Protein AF-A0A7W8NJ94-F1 (afdb_monomer)

Sequence (188 aa):
MKRFWSDNALLIVLMGFFMLFWIAQAGRGWAVHNRELEELKQHTLNLAQYLASSHFWSATAENWESEFLQLGAYVVLTIHLKQRGSAESNRYDDEKDETQRQQDEQEKRAAAVARFWQRNSLTLALLGLFAISMMLHLRNSWQDDNLERLARGQDAESLWAFLREPEFWFESFQNWQSEFWPSRSSWC

Secondary structure (DSSP, 8-state):
-HHHHHHTHHHHHHHHHHHHHHHHHHHHHHHHHHHHHHHTTPPPPPHHHHHTSHHHHHHHHHHHHHHHHHHHHHHHHHHH---TT-SSSPPPGGG--HHHHHHHHHTTSS-HHHHHHHHHHHHHHHHHHHHHHHHHHHHHHHHHHHHHHHHTTPPPPPHHHHTT-HHHHHHHHHHHHHHT--------

Organism: NCBI:txid662880

Nearest PDB structures (foldseek):
  6djl-assembly1_C  TM=4.066E-01  e=9.923E+00  Homo sapiens

Structure (mmCIF, N/CA/C/O backbone):
data_AF-A0A7W8NJ94-F1
#
_entry.id   AF-A0A7W8NJ94-F1
#
loop_
_atom_site.group_PDB
_atom_site.id
_atom_site.type_symbol
_atom_site.label_atom_id
_atom_site.label_alt_id
_atom_site.label_comp_id
_atom_site.label_asym_id
_atom_site.label_entity_id
_atom_site.label_seq_id
_atom_site.pdbx_PDB_ins_code
_atom_site.Cartn_x
_atom_site.Cartn_y
_atom_site.Cartn_z
_atom_site.occupancy
_atom_site.B_iso_or_equiv
_atom_site.auth_seq_id
_atom_site.auth_comp_id
_atom_site.auth_asym_id
_atom_site.auth_atom_id
_atom_site.pdbx_PDB_model_num
ATOM 1 N N . MET A 1 1 ? 23.139 25.819 -3.728 1.00 63.03 1 MET A N 1
ATOM 2 C CA . MET A 1 1 ? 21.797 25.568 -3.153 1.00 63.03 1 MET A CA 1
ATOM 3 C C . MET A 1 1 ? 20.668 25.720 -4.169 1.00 63.03 1 MET A C 1
ATOM 5 O O . MET A 1 1 ? 19.955 24.748 -4.328 1.00 63.03 1 MET A O 1
ATOM 9 N N . LYS A 1 2 ? 20.520 26.835 -4.910 1.00 71.25 2 LYS A N 1
ATOM 10 C CA . LYS A 1 2 ? 19.427 26.997 -5.906 1.00 71.25 2 LYS A CA 1
ATOM 11 C C . LYS A 1 2 ? 19.293 25.835 -6.916 1.00 71.25 2 LYS A C 1
ATOM 13 O O . LYS A 1 2 ? 18.177 25.402 -7.153 1.00 71.25 2 LYS A O 1
ATOM 18 N N . ARG A 1 3 ? 20.415 25.283 -7.409 1.00 80.00 3 ARG A N 1
ATOM 19 C CA . ARG A 1 3 ? 20.428 24.096 -8.291 1.00 80.00 3 ARG A CA 1
ATOM 20 C C . ARG A 1 3 ? 19.844 22.833 -7.650 1.00 80.00 3 ARG A C 1
ATOM 22 O O . ARG A 1 3 ? 19.065 22.155 -8.281 1.00 80.00 3 ARG A O 1
ATOM 29 N N . PHE A 1 4 ? 20.131 22.548 -6.378 1.00 89.19 4 PHE A N 1
ATOM 30 C CA . PHE A 1 4 ? 19.569 21.363 -5.713 1.00 89.19 4 PHE A CA 1
ATOM 31 C C . PHE A 1 4 ? 18.035 21.396 -5.695 1.00 89.19 4 PHE A C 1
ATOM 33 O O . PHE A 1 4 ? 17.394 20.399 -6.007 1.00 89.19 4 PHE A O 1
ATOM 40 N N . TRP A 1 5 ? 17.461 22.558 -5.374 1.00 87.38 5 TRP A N 1
ATOM 41 C CA . TRP A 1 5 ? 16.013 22.738 -5.334 1.00 87.38 5 TRP A CA 1
ATOM 42 C C . TRP A 1 5 ? 15.378 22.658 -6.720 1.00 87.38 5 TRP A C 1
ATOM 44 O O . TRP A 1 5 ? 14.340 22.028 -6.842 1.00 87.38 5 TRP A O 1
ATOM 54 N N . SER A 1 6 ? 15.986 23.246 -7.757 1.00 86.12 6 SER A N 1
ATOM 55 C CA . SER A 1 6 ? 15.466 23.127 -9.127 1.00 86.12 6 SER A CA 1
ATOM 56 C C . SER A 1 6 ? 15.595 21.707 -9.675 1.00 86.12 6 SER A C 1
ATOM 58 O O . SER A 1 6 ? 14.657 21.208 -10.284 1.00 86.12 6 SER A O 1
ATOM 60 N N . ASP A 1 7 ? 16.723 21.045 -9.412 1.00 92.31 7 ASP A N 1
ATOM 61 C CA . ASP A 1 7 ? 17.038 19.722 -9.959 1.00 92.31 7 ASP A CA 1
ATOM 62 C C . ASP A 1 7 ? 16.200 18.619 -9.280 1.00 92.31 7 ASP A C 1
ATOM 64 O O . ASP A 1 7 ? 15.979 17.565 -9.867 1.00 92.31 7 ASP A O 1
ATOM 68 N N . ASN A 1 8 ? 15.686 18.870 -8.065 1.00 93.69 8 ASN A N 1
ATOM 69 C CA . ASN A 1 8 ? 14.858 17.929 -7.298 1.00 93.69 8 ASN A CA 1
ATOM 70 C C . ASN A 1 8 ? 13.438 18.455 -7.019 1.00 93.69 8 ASN A C 1
ATOM 72 O O . ASN A 1 8 ? 12.734 17.889 -6.184 1.00 93.69 8 ASN A O 1
ATOM 76 N N . ALA A 1 9 ? 13.003 19.528 -7.689 1.00 94.06 9 ALA A N 1
ATOM 77 C CA . ALA A 1 9 ? 11.738 20.203 -7.387 1.00 94.06 9 ALA A CA 1
ATOM 78 C C . ALA A 1 9 ? 10.540 19.246 -7.445 1.00 94.06 9 ALA A C 1
ATOM 80 O O . ALA A 1 9 ? 9.723 19.232 -6.528 1.00 94.06 9 ALA A O 1
ATOM 81 N N . LEU A 1 10 ? 10.471 18.415 -8.492 1.00 94.06 10 LEU A N 1
ATOM 82 C CA . LEU A 1 10 ? 9.389 17.448 -8.676 1.00 94.06 10 LEU A CA 1
ATOM 83 C C . LEU A 1 10 ? 9.331 16.445 -7.518 1.00 94.06 10 LEU A C 1
ATOM 85 O O . LEU A 1 10 ? 8.282 16.288 -6.901 1.00 94.06 10 LEU A O 1
ATOM 89 N N . LEU A 1 11 ? 10.465 15.824 -7.176 1.00 94.00 11 LEU A N 1
ATOM 90 C CA . LEU A 1 11 ? 10.552 14.878 -6.062 1.00 94.00 11 LEU A CA 1
ATOM 91 C C . LEU A 1 11 ? 10.153 15.538 -4.738 1.00 94.00 11 LEU A C 1
ATOM 93 O O . LEU A 1 11 ? 9.378 14.968 -3.982 1.00 94.00 11 LEU A O 1
ATOM 97 N N . ILE A 1 12 ? 10.653 16.744 -4.463 1.00 95.00 12 ILE A N 1
ATOM 98 C CA . ILE A 1 12 ? 10.360 17.469 -3.220 1.00 95.00 12 ILE A CA 1
ATOM 99 C C . ILE A 1 12 ? 8.865 17.779 -3.109 1.00 95.00 12 ILE A C 1
ATOM 101 O O . ILE A 1 12 ? 8.280 17.577 -2.048 1.00 95.00 12 ILE A O 1
ATOM 105 N N . VAL A 1 13 ? 8.240 18.248 -4.191 1.00 96.50 13 VAL A N 1
ATOM 106 C CA . VAL A 1 13 ? 6.804 18.560 -4.211 1.00 96.50 13 VAL A CA 1
ATOM 107 C C . VAL A 1 13 ? 5.970 17.295 -4.018 1.00 96.50 13 VAL A C 1
ATOM 109 O O . VAL A 1 13 ? 5.079 17.285 -3.171 1.00 96.50 13 VAL A O 1
ATOM 112 N N . LEU A 1 14 ? 6.285 16.216 -4.740 1.00 95.56 14 LEU A N 1
ATOM 113 C CA . LEU A 1 14 ? 5.581 14.939 -4.604 1.00 95.56 14 LEU A CA 1
ATOM 114 C C . LEU A 1 14 ? 5.748 14.343 -3.202 1.00 95.56 14 LEU A C 1
ATOM 116 O O . LEU A 1 14 ? 4.771 13.888 -2.618 1.00 95.56 14 LEU A O 1
ATOM 120 N N . MET A 1 15 ? 6.945 14.420 -2.615 1.00 96.25 15 MET A N 1
ATOM 121 C CA . MET A 1 15 ? 7.172 14.005 -1.227 1.00 96.25 15 MET A CA 1
ATOM 122 C C . MET A 1 15 ? 6.441 14.891 -0.223 1.00 96.25 15 MET A C 1
ATOM 124 O O . MET A 1 15 ? 5.940 14.389 0.779 1.00 96.25 15 MET A O 1
ATOM 128 N N . GLY A 1 16 ? 6.308 16.187 -0.503 1.00 97.94 16 GLY A N 1
ATOM 129 C CA . GLY A 1 16 ? 5.462 17.085 0.277 1.00 97.94 16 GLY A CA 1
ATOM 130 C C . GLY A 1 16 ? 3.996 16.647 0.271 1.00 97.94 16 GLY A C 1
ATOM 131 O O . GLY A 1 16 ? 3.394 16.539 1.338 1.00 97.94 16 GLY A O 1
ATOM 132 N N . PHE A 1 17 ? 3.435 16.345 -0.905 1.00 97.94 17 PHE A N 1
ATOM 133 C CA . PHE A 1 17 ? 2.059 15.848 -1.017 1.00 97.94 17 PHE A CA 1
ATOM 134 C C . PHE A 1 17 ? 1.876 14.475 -0.378 1.00 97.94 17 PHE A C 1
ATOM 136 O O . PHE A 1 17 ? 0.919 14.286 0.367 1.00 97.94 17 PHE A O 1
ATOM 143 N N . PHE A 1 18 ? 2.813 13.553 -0.595 1.00 96.50 18 PHE A N 1
ATOM 144 C CA . PHE A 1 18 ? 2.807 12.248 0.055 1.00 96.50 18 PHE A CA 1
ATOM 145 C C . PHE A 1 18 ? 2.753 12.389 1.579 1.00 96.50 18 PHE A C 1
ATOM 147 O O . PHE A 1 18 ? 1.852 11.849 2.211 1.00 96.50 18 PHE A O 1
ATOM 154 N N . MET A 1 19 ? 3.653 13.178 2.179 1.00 98.19 19 MET A N 1
ATOM 155 C CA . MET A 1 19 ? 3.665 13.384 3.631 1.00 98.19 19 MET A CA 1
ATOM 156 C C . MET A 1 19 ? 2.393 14.075 4.123 1.00 98.19 19 MET A C 1
ATOM 158 O O . MET A 1 19 ? 1.859 13.697 5.163 1.00 98.19 19 MET A O 1
ATOM 162 N N . LEU A 1 20 ? 1.884 15.063 3.381 1.00 98.31 20 LEU A N 1
ATOM 163 C CA . LEU A 1 20 ? 0.633 15.742 3.710 1.00 98.31 20 LEU A CA 1
ATOM 164 C C . LEU A 1 20 ? -0.541 14.757 3.764 1.00 98.31 20 LEU A C 1
ATOM 166 O O . LEU A 1 20 ? -1.279 14.738 4.750 1.00 98.31 20 LEU A O 1
ATOM 170 N N . PHE A 1 21 ? -0.713 13.938 2.726 1.00 97.81 21 PHE A N 1
ATOM 171 C CA . PHE A 1 21 ? -1.822 12.992 2.644 1.00 97.81 21 PHE A CA 1
ATOM 172 C C . PHE A 1 21 ? -1.649 11.810 3.590 1.00 97.81 21 PHE A C 1
ATOM 174 O O . PHE A 1 21 ? -2.628 11.385 4.193 1.00 97.81 21 PHE A O 1
ATOM 181 N N . TRP A 1 22 ? -0.422 11.349 3.824 1.00 97.56 22 TRP A N 1
ATOM 182 C CA . TRP A 1 22 ? -0.159 10.284 4.788 1.00 97.56 22 TRP A CA 1
ATOM 183 C C . TRP A 1 22 ? -0.414 10.741 6.234 1.00 97.56 22 TRP A C 1
ATOM 185 O O . TRP A 1 22 ? -1.024 10.015 7.018 1.00 97.56 22 TRP A O 1
ATOM 195 N N . ILE A 1 23 ? -0.067 11.989 6.582 1.00 98.31 23 ILE A N 1
ATOM 196 C CA . ILE A 1 23 ? -0.441 12.600 7.871 1.00 98.31 23 ILE A CA 1
ATOM 197 C C . ILE A 1 23 ? -1.960 12.790 7.967 1.00 98.31 23 ILE A C 1
ATOM 199 O O . ILE A 1 23 ? -2.548 12.535 9.020 1.00 98.31 23 ILE A O 1
ATOM 203 N N . ALA A 1 24 ? -2.614 13.221 6.885 1.00 98.12 24 ALA A N 1
ATOM 204 C CA . ALA A 1 24 ? -4.067 13.347 6.854 1.00 98.12 24 ALA A CA 1
ATOM 205 C C . ALA A 1 24 ? -4.750 11.984 7.058 1.00 98.12 24 ALA A C 1
ATOM 207 O O . ALA A 1 24 ? -5.652 11.884 7.889 1.00 98.12 24 ALA A O 1
ATOM 208 N N . GLN A 1 25 ? -4.280 10.931 6.384 1.00 97.88 25 GLN A N 1
ATOM 209 C CA . GLN A 1 25 ? -4.729 9.551 6.573 1.00 97.88 25 GLN A CA 1
ATOM 210 C C . GLN A 1 25 ? -4.533 9.106 8.024 1.00 97.88 25 GLN A C 1
ATOM 212 O O . GLN A 1 25 ? -5.470 8.590 8.626 1.00 97.88 25 GLN A O 1
ATOM 217 N N . ALA A 1 26 ? -3.365 9.363 8.623 1.00 98.31 26 ALA A N 1
ATOM 218 C CA . ALA A 1 26 ? -3.115 9.041 10.025 1.00 98.31 26 ALA A CA 1
ATOM 219 C C . ALA A 1 26 ? -4.112 9.742 10.962 1.00 98.31 26 ALA A C 1
ATOM 221 O O . ALA A 1 26 ? -4.713 9.102 11.819 1.00 98.31 26 ALA A O 1
ATOM 222 N N . GLY A 1 27 ? -4.339 11.046 10.779 1.00 98.38 27 GLY A N 1
ATOM 223 C CA . GLY A 1 27 ? -5.256 11.814 11.622 1.00 98.38 27 GLY A CA 1
ATOM 224 C C . GLY A 1 27 ? -6.727 11.428 11.439 1.00 98.38 27 GLY A C 1
ATOM 225 O O . GLY A 1 27 ? -7.466 11.324 12.418 1.00 98.38 27 GLY A O 1
ATOM 226 N N . ARG A 1 28 ? -7.174 11.211 10.195 1.00 98.38 28 ARG A N 1
ATOM 227 C CA . ARG A 1 28 ? -8.563 10.820 9.907 1.00 98.38 28 ARG A CA 1
ATOM 228 C C . ARG A 1 28 ? -8.836 9.373 10.284 1.00 98.38 28 ARG A C 1
ATOM 230 O O . ARG A 1 28 ? -9.867 9.121 10.898 1.00 98.38 28 ARG A O 1
ATOM 237 N N . GLY A 1 29 ? -7.911 8.470 9.980 1.00 97.75 29 GLY A N 1
ATOM 238 C CA . GLY A 1 29 ? -7.992 7.070 10.374 1.00 97.75 29 GLY A CA 1
ATOM 239 C C . GLY A 1 29 ? -8.009 6.912 11.892 1.00 97.75 29 GLY A C 1
ATOM 240 O O . GLY A 1 29 ? -8.856 6.197 12.407 1.00 97.75 29 GLY A O 1
ATOM 241 N N . TRP A 1 30 ? -7.192 7.678 12.626 1.00 98.56 30 TRP A N 1
ATOM 242 C CA . TRP A 1 30 ? -7.228 7.691 14.093 1.00 98.56 30 TRP A CA 1
ATOM 243 C C . TRP A 1 30 ? -8.618 8.045 14.637 1.00 98.56 30 TRP A C 1
ATOM 245 O O . TRP A 1 30 ? -9.128 7.388 15.543 1.00 98.56 30 TRP A O 1
ATOM 255 N N . ALA A 1 31 ? -9.252 9.068 14.060 1.00 98.19 31 ALA A N 1
ATOM 256 C CA . ALA A 1 31 ? -10.591 9.487 14.459 1.00 98.19 31 ALA A CA 1
ATOM 257 C C . ALA A 1 31 ? -11.683 8.475 14.070 1.00 98.19 31 ALA A C 1
ATOM 259 O O . ALA A 1 31 ? -12.670 8.359 14.789 1.00 98.19 31 ALA A O 1
ATOM 260 N N . VAL A 1 32 ? -11.542 7.778 12.937 1.00 97.69 32 VAL A N 1
ATOM 261 C CA . VAL A 1 32 ? -12.465 6.705 12.523 1.00 97.69 32 VAL A CA 1
ATOM 262 C C . VAL A 1 32 ? -12.339 5.519 13.474 1.00 97.69 32 VAL A C 1
ATOM 264 O O . VAL A 1 32 ? -13.323 5.166 14.115 1.00 97.69 32 VAL A O 1
ATOM 267 N N . HIS A 1 33 ? -11.119 5.029 13.671 1.00 97.50 33 HIS A N 1
ATOM 268 C CA . HIS A 1 33 ? -10.845 3.852 14.483 1.00 97.50 33 HIS A CA 1
ATOM 269 C C . HIS A 1 33 ? -11.243 4.036 15.951 1.00 97.50 33 HIS A C 1
ATOM 271 O O . HIS A 1 33 ? -11.834 3.155 16.566 1.00 97.50 33 HIS A O 1
ATOM 277 N N . ASN A 1 34 ? -11.006 5.217 16.532 1.00 98.00 34 ASN A N 1
ATOM 278 C CA . ASN A 1 34 ? -11.465 5.480 17.897 1.00 98.00 34 ASN A CA 1
ATOM 279 C C . ASN A 1 34 ? -12.994 5.470 18.032 1.00 98.00 34 ASN A C 1
ATOM 281 O O . ASN A 1 34 ? -13.484 5.067 19.082 1.00 98.00 34 ASN A O 1
ATOM 285 N N . ARG A 1 35 ? -13.748 5.876 17.001 1.00 97.81 35 ARG A N 1
ATOM 286 C CA . ARG A 1 35 ? -15.218 5.782 17.035 1.00 97.81 35 ARG A CA 1
ATOM 287 C C . ARG A 1 35 ? -15.686 4.333 16.976 1.00 97.81 35 ARG A C 1
ATOM 289 O O . ARG A 1 35 ? -16.573 3.968 17.734 1.00 97.81 35 ARG A O 1
ATOM 296 N N . GLU A 1 36 ? -15.056 3.507 16.147 1.00 95.81 36 GLU A N 1
ATOM 297 C CA . GLU A 1 36 ? -15.335 2.065 16.090 1.00 95.81 36 GLU A CA 1
ATOM 298 C C . GLU A 1 36 ? -15.037 1.393 17.437 1.00 95.81 36 GLU A C 1
ATOM 300 O O . GLU A 1 36 ? -15.851 0.628 17.953 1.00 95.81 36 GLU A O 1
ATOM 305 N N . LEU A 1 37 ? -13.912 1.744 18.073 1.00 96.50 37 LEU A N 1
ATOM 306 C CA . LEU A 1 37 ? -13.579 1.267 19.416 1.00 96.50 37 LEU A CA 1
ATOM 307 C C . LEU A 1 37 ? -14.625 1.701 20.453 1.00 96.50 37 LEU A C 1
ATOM 309 O O . LEU A 1 37 ? -15.029 0.885 21.278 1.00 96.50 37 LEU A O 1
ATOM 313 N N . GLU A 1 38 ? -15.101 2.947 20.410 1.00 96.56 38 GLU A N 1
ATOM 314 C CA . GLU A 1 38 ? -16.175 3.427 21.293 1.00 96.56 38 GLU A CA 1
ATOM 315 C C . GLU A 1 38 ? -17.488 2.654 21.083 1.00 96.56 38 GLU A C 1
ATOM 317 O O . GLU A 1 38 ? -18.132 2.260 22.060 1.00 96.56 38 GLU A O 1
ATOM 322 N N . GLU A 1 39 ? -17.865 2.382 19.830 1.00 95.44 39 GLU A N 1
ATOM 323 C CA . GLU A 1 39 ? -19.044 1.580 19.474 1.00 95.44 39 GLU A CA 1
ATOM 324 C C . GLU A 1 39 ? -18.935 0.139 19.995 1.00 95.44 39 GLU A C 1
ATOM 326 O O . GLU A 1 39 ? -19.897 -0.409 20.543 1.00 95.44 39 GLU A O 1
ATOM 331 N N . LEU A 1 40 ? -17.736 -0.441 19.918 1.00 94.38 40 LEU A N 1
ATOM 332 C CA . LEU A 1 40 ? -17.397 -1.754 20.469 1.00 94.38 40 LEU A CA 1
ATOM 333 C C . LEU A 1 40 ? -17.155 -1.737 21.990 1.00 94.38 40 LEU A C 1
ATOM 335 O O . LEU A 1 40 ? -16.836 -2.776 22.574 1.00 94.38 40 LEU A O 1
ATOM 339 N N . LYS A 1 41 ? -17.322 -0.583 22.655 1.00 94.94 41 LYS A N 1
ATOM 340 C CA . LYS A 1 41 ? -17.055 -0.364 24.092 1.00 94.94 41 LYS A CA 1
ATOM 341 C C . LYS A 1 41 ? -15.626 -0.731 24.517 1.00 94.94 41 LYS A C 1
ATOM 343 O O . LYS A 1 41 ? -15.398 -1.142 25.656 1.00 94.94 41 LYS A O 1
ATOM 348 N N . GLN A 1 42 ? -14.675 -0.576 23.605 1.00 94.75 42 GLN A N 1
ATOM 349 C CA . GLN A 1 42 ? -13.245 -0.768 23.815 1.00 94.75 42 GLN A CA 1
ATOM 350 C C . GLN A 1 42 ? -12.553 0.544 24.205 1.00 94.75 42 GLN A C 1
ATOM 352 O O . GLN A 1 42 ? -13.116 1.637 24.131 1.00 94.75 42 GLN A O 1
ATOM 357 N N . HIS A 1 43 ? -11.301 0.440 24.652 1.00 94.25 43 HIS A N 1
ATOM 358 C CA . HIS A 1 43 ? -10.494 1.607 24.994 1.00 94.25 43 HIS A CA 1
ATOM 359 C C . HIS A 1 43 ? -9.967 2.308 23.739 1.00 94.25 43 HIS A C 1
ATOM 361 O O . HIS A 1 43 ? -9.275 1.698 22.930 1.00 94.25 43 HIS A O 1
ATOM 367 N N . THR A 1 44 ? -10.225 3.612 23.627 1.00 96.88 44 THR A N 1
ATOM 368 C CA . THR A 1 44 ? -9.677 4.460 22.560 1.00 96.88 44 THR A CA 1
ATOM 369 C C . THR A 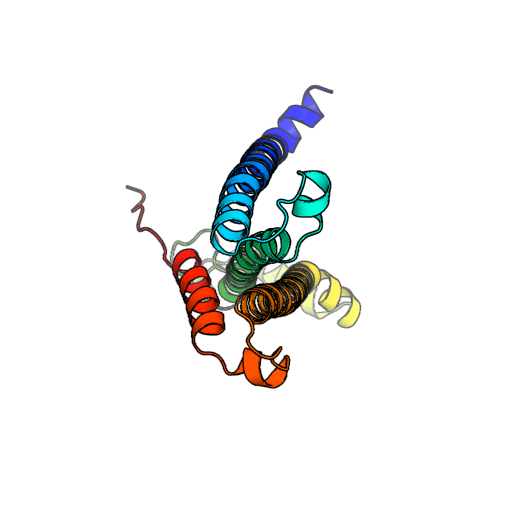1 44 ? -8.155 4.533 22.619 1.00 96.88 44 THR A C 1
ATOM 371 O O . THR A 1 44 ? -7.571 4.620 23.705 1.00 96.88 44 THR A O 1
ATOM 374 N N . LEU A 1 45 ? -7.516 4.614 21.456 1.00 97.38 45 LEU A N 1
ATOM 375 C CA . LEU A 1 45 ? -6.073 4.773 21.330 1.00 97.38 45 LEU A CA 1
ATOM 376 C C . LEU A 1 45 ? -5.687 6.254 21.296 1.00 97.38 45 LEU A C 1
ATOM 378 O O . LEU A 1 45 ? -6.390 7.096 20.731 1.00 97.38 45 LEU A O 1
ATOM 382 N N . ASN A 1 46 ? -4.523 6.588 21.848 1.00 98.00 46 ASN A N 1
ATOM 383 C CA . ASN A 1 46 ? -3.867 7.852 21.515 1.00 98.00 46 ASN A CA 1
ATOM 384 C C . ASN A 1 46 ? -3.179 7.761 20.137 1.00 98.00 46 ASN A C 1
ATOM 386 O O . ASN A 1 46 ? -3.008 6.674 19.586 1.00 98.00 46 ASN A O 1
ATOM 390 N N . LEU A 1 47 ? -2.747 8.899 19.583 1.00 97.44 47 LEU A N 1
ATOM 391 C CA . LEU A 1 47 ? -2.163 8.941 18.237 1.00 97.44 47 LEU A CA 1
ATOM 392 C C . LEU A 1 47 ? -0.919 8.046 18.086 1.00 97.44 47 LEU A C 1
ATOM 394 O O . LEU A 1 47 ? -0.760 7.389 17.063 1.00 97.44 47 LEU A O 1
ATOM 398 N N . ALA A 1 48 ? -0.044 7.991 19.094 1.00 97.88 48 ALA A N 1
ATOM 399 C CA . ALA A 1 48 ? 1.169 7.175 19.026 1.00 97.88 48 ALA A CA 1
ATOM 400 C C . ALA A 1 48 ? 0.847 5.672 19.021 1.00 97.88 48 ALA A C 1
ATOM 402 O O . ALA A 1 48 ? 1.468 4.914 18.283 1.00 97.88 48 ALA A O 1
ATOM 403 N N . GLN A 1 49 ? -0.149 5.255 19.808 1.00 97.88 49 GLN A N 1
ATOM 404 C CA . GLN A 1 49 ? -0.662 3.884 19.791 1.00 97.88 49 GLN A CA 1
ATOM 405 C C . GLN A 1 49 ? -1.315 3.556 18.445 1.00 97.88 49 GLN A C 1
ATOM 407 O O . GLN A 1 49 ? -1.063 2.489 17.894 1.00 97.88 49 GLN A O 1
ATOM 412 N N . TYR A 1 50 ? -2.090 4.487 17.885 1.00 98.19 50 TYR A N 1
ATOM 413 C CA . TYR A 1 50 ? -2.725 4.310 16.582 1.00 98.19 50 TYR A CA 1
ATOM 414 C C . TYR A 1 50 ? -1.708 4.153 15.442 1.00 98.19 50 TYR A C 1
ATOM 416 O O . TYR A 1 50 ? -1.854 3.265 14.611 1.00 98.19 50 TYR A O 1
ATOM 424 N N . LEU A 1 51 ? -0.625 4.935 15.426 1.00 98.06 51 LEU A N 1
ATOM 425 C CA . LEU A 1 51 ? 0.438 4.801 14.416 1.00 98.06 51 LEU A CA 1
ATOM 426 C C . LEU A 1 51 ? 1.185 3.453 14.474 1.00 98.06 51 LEU A C 1
ATOM 428 O O . LEU A 1 51 ? 1.870 3.084 13.521 1.00 98.06 51 LEU A O 1
ATOM 432 N N . ALA A 1 52 ? 1.068 2.718 15.581 1.00 97.38 52 ALA A N 1
ATOM 433 C CA . ALA A 1 52 ? 1.606 1.369 15.741 1.00 97.38 52 ALA A CA 1
ATOM 434 C C . ALA A 1 52 ? 0.534 0.267 15.607 1.00 97.38 52 ALA A C 1
ATOM 436 O O . ALA A 1 52 ? 0.853 -0.907 15.791 1.00 97.38 52 ALA A O 1
ATOM 437 N N . SER A 1 53 ? -0.721 0.632 15.322 1.00 97.81 53 SER A N 1
ATOM 438 C CA . SER A 1 53 ? -1.851 -0.300 15.228 1.00 97.81 53 SER A CA 1
ATOM 439 C C . SER A 1 53 ? -1.898 -1.040 13.891 1.00 97.81 53 SER A C 1
ATOM 441 O O . SER A 1 53 ? -1.398 -0.546 12.875 1.00 97.81 53 SER A O 1
ATOM 443 N N . SER A 1 54 ? -2.551 -2.204 13.898 1.00 97.31 54 SER A N 1
ATOM 444 C CA . SER A 1 54 ? -2.887 -2.972 12.698 1.00 97.31 54 SER A CA 1
ATOM 445 C C . SER A 1 54 ? -3.715 -2.146 11.720 1.00 97.31 54 SER A C 1
ATOM 447 O O . SER A 1 54 ? -3.332 -2.045 10.561 1.00 97.31 54 SER A O 1
ATOM 449 N N . HIS A 1 55 ? -4.759 -1.463 12.192 1.00 97.50 55 HIS A N 1
ATOM 450 C CA . HIS A 1 55 ? -5.632 -0.628 11.369 1.00 97.50 55 HIS A CA 1
ATOM 451 C C . HIS A 1 55 ? -4.859 0.386 10.503 1.00 97.50 55 HIS A C 1
ATOM 453 O O . HIS A 1 55 ? -5.057 0.483 9.291 1.00 97.50 55 HIS A O 1
ATOM 459 N N . PHE A 1 56 ? -3.910 1.124 11.094 1.00 98.19 56 PHE A N 1
ATOM 460 C CA . PHE A 1 56 ? -3.115 2.108 10.347 1.00 98.19 56 PHE A CA 1
ATOM 461 C C . PHE A 1 56 ? -2.209 1.468 9.285 1.00 98.19 56 PHE A C 1
ATOM 463 O O . PHE A 1 56 ? -2.097 1.977 8.162 1.00 98.19 56 PHE A O 1
ATOM 470 N N . TRP A 1 57 ? -1.532 0.376 9.648 1.00 98.12 57 TRP A N 1
ATOM 471 C CA . TRP A 1 57 ? -0.595 -0.299 8.754 1.00 98.12 57 TRP A CA 1
ATOM 472 C C . TRP A 1 57 ? -1.289 -1.144 7.695 1.00 98.12 57 TRP A C 1
ATOM 474 O O . TRP A 1 57 ? -0.726 -1.273 6.614 1.00 98.12 57 TRP A O 1
ATOM 484 N N . SER A 1 58 ? -2.498 -1.639 7.962 1.00 97.12 58 SER A N 1
ATOM 485 C CA . SER A 1 58 ? -3.362 -2.286 6.976 1.00 97.12 58 SER A CA 1
ATOM 486 C C . SER A 1 58 ? -3.659 -1.316 5.833 1.00 97.12 58 SER A C 1
ATOM 488 O O . SER A 1 58 ? -3.166 -1.512 4.725 1.00 97.12 58 SER A O 1
ATOM 490 N N . ALA A 1 59 ? -4.285 -0.172 6.139 1.00 96.19 59 ALA A N 1
ATOM 491 C CA . ALA A 1 59 ? -4.630 0.841 5.139 1.00 96.19 59 ALA A CA 1
ATOM 492 C C . ALA A 1 59 ? -3.401 1.428 4.415 1.00 96.19 59 ALA A C 1
ATOM 494 O O . ALA A 1 59 ? -3.444 1.764 3.233 1.00 96.19 59 ALA A O 1
ATOM 495 N N . THR A 1 60 ? -2.271 1.588 5.116 1.00 97.69 60 THR A N 1
ATOM 496 C CA . THR A 1 60 ? -1.026 2.056 4.481 1.00 97.69 60 THR A CA 1
ATOM 497 C C . THR A 1 60 ? -0.457 1.005 3.526 1.00 97.69 60 THR A C 1
ATOM 499 O O . THR A 1 60 ? -0.042 1.347 2.419 1.00 97.69 60 THR A O 1
ATOM 502 N N . ALA A 1 61 ? -0.416 -0.259 3.949 1.00 97.88 61 ALA A N 1
ATOM 503 C CA . ALA A 1 61 ? 0.157 -1.337 3.160 1.00 97.88 61 ALA A CA 1
ATOM 504 C C . ALA A 1 61 ? -0.717 -1.700 1.957 1.00 97.88 61 ALA A C 1
ATOM 506 O O . ALA A 1 61 ? -0.153 -1.941 0.899 1.00 97.88 61 ALA A O 1
ATOM 507 N N . GLU A 1 62 ? -2.043 -1.660 2.089 1.00 96.38 62 GLU A N 1
ATOM 508 C CA . GLU A 1 62 ? -2.997 -1.859 0.991 1.00 96.38 62 GLU A CA 1
ATOM 509 C C . GLU A 1 62 ? -2.761 -0.846 -0.146 1.00 96.38 62 GLU A C 1
ATOM 511 O O . GLU A 1 62 ? -2.598 -1.220 -1.309 1.00 96.38 62 GLU A O 1
ATOM 516 N N . ASN A 1 63 ? -2.635 0.445 0.189 1.00 95.44 63 ASN A N 1
ATOM 517 C CA . ASN A 1 63 ? -2.306 1.487 -0.789 1.00 95.44 63 ASN A CA 1
ATOM 518 C C . ASN A 1 63 ? -0.949 1.223 -1.452 1.00 95.44 63 ASN A C 1
ATOM 520 O O . ASN A 1 63 ? -0.836 1.221 -2.675 1.00 95.44 63 ASN A O 1
ATOM 524 N N . TRP A 1 64 ? 0.090 0.951 -0.660 1.00 96.38 64 TRP A N 1
ATOM 525 C CA . TRP A 1 64 ? 1.427 0.681 -1.197 1.00 96.38 64 TRP A CA 1
ATOM 526 C C . TRP A 1 64 ? 1.479 -0.591 -2.054 1.00 96.38 64 TRP A C 1
ATOM 528 O O . TRP A 1 64 ? 2.217 -0.647 -3.032 1.00 96.38 64 TRP A O 1
ATOM 538 N N . GLU A 1 65 ? 0.715 -1.619 -1.698 1.00 96.88 65 GLU A N 1
ATOM 539 C CA . GLU A 1 65 ? 0.553 -2.852 -2.467 1.00 96.88 65 GLU A CA 1
ATOM 540 C C . GLU A 1 65 ? 0.059 -2.569 -3.881 1.00 96.88 65 GLU A C 1
ATOM 542 O O . GLU A 1 65 ? 0.730 -2.968 -4.835 1.00 96.88 65 GLU A O 1
ATOM 547 N N . SER A 1 66 ? -1.048 -1.840 -4.021 1.00 95.44 66 SER A N 1
ATOM 548 C CA . SER A 1 66 ? -1.613 -1.507 -5.333 1.00 95.44 66 SER A CA 1
ATOM 549 C C . SER A 1 66 ? -0.662 -0.655 -6.187 1.00 95.44 66 SER A C 1
ATOM 551 O O . SER A 1 66 ? -0.423 -0.977 -7.351 1.00 95.44 66 SER A O 1
ATOM 553 N N . GLU A 1 67 ? -0.018 0.348 -5.589 1.00 94.38 67 GLU A N 1
ATOM 554 C CA . GLU A 1 67 ? 0.920 1.257 -6.258 1.00 94.38 67 GLU A CA 1
ATOM 555 C C . GLU A 1 67 ? 2.180 0.535 -6.756 1.00 94.38 67 GLU A C 1
ATOM 557 O O . GLU A 1 67 ? 2.598 0.678 -7.909 1.00 94.38 67 GLU A O 1
ATOM 562 N N . PHE A 1 68 ? 2.798 -0.304 -5.915 1.00 95.56 68 PHE A N 1
ATOM 563 C CA . PHE A 1 68 ? 3.973 -1.074 -6.332 1.00 95.56 68 PHE A CA 1
ATOM 564 C C . PHE A 1 68 ? 3.622 -2.136 -7.372 1.00 95.56 68 PHE A C 1
ATOM 566 O O . PHE A 1 68 ? 4.432 -2.396 -8.268 1.00 95.56 68 PHE A O 1
ATOM 573 N N . LEU A 1 69 ? 2.423 -2.720 -7.291 1.00 95.12 69 LEU A N 1
ATOM 574 C CA . LEU A 1 69 ? 1.920 -3.629 -8.313 1.00 95.12 69 LEU A CA 1
ATOM 575 C C . LEU A 1 69 ? 1.727 -2.904 -9.647 1.00 95.12 69 LEU A C 1
ATOM 577 O O . LEU A 1 69 ? 2.208 -3.392 -10.670 1.00 95.12 69 LEU A O 1
ATOM 581 N N . GLN A 1 70 ? 1.072 -1.743 -9.642 1.00 94.56 70 GLN A N 1
ATOM 582 C CA . GLN A 1 70 ? 0.814 -0.934 -10.830 1.00 94.56 70 GLN A CA 1
ATOM 583 C C . GLN A 1 70 ? 2.119 -0.479 -11.480 1.00 94.56 70 GLN A C 1
ATOM 585 O O . GLN A 1 70 ? 2.342 -0.754 -12.661 1.00 94.56 70 GLN A O 1
ATOM 590 N N . LEU A 1 71 ? 3.020 0.141 -10.716 1.00 93.12 71 LEU A N 1
ATOM 591 C CA . LEU A 1 71 ? 4.303 0.616 -11.228 1.00 93.12 71 LEU A CA 1
ATOM 592 C C . LEU A 1 71 ? 5.193 -0.545 -11.692 1.00 93.12 71 LEU A C 1
ATOM 594 O O . LEU A 1 71 ? 5.828 -0.464 -12.745 1.00 93.12 71 LEU A O 1
ATOM 598 N N . GLY A 1 72 ? 5.220 -1.650 -10.942 1.00 91.56 72 GLY A N 1
ATOM 599 C CA . GLY A 1 72 ? 5.947 -2.864 -11.308 1.00 91.56 72 GLY A CA 1
ATOM 600 C C . GLY A 1 72 ? 5.432 -3.478 -12.609 1.00 91.56 72 GLY A C 1
ATOM 601 O O . GLY A 1 72 ? 6.218 -3.753 -13.520 1.00 91.56 72 GLY A O 1
ATOM 602 N N . ALA A 1 73 ? 4.114 -3.639 -12.730 1.00 91.31 73 ALA A N 1
ATOM 603 C CA . ALA A 1 73 ? 3.470 -4.116 -13.945 1.00 91.31 73 ALA A CA 1
ATOM 604 C C . ALA A 1 73 ? 3.724 -3.161 -15.113 1.00 91.31 73 ALA A C 1
ATOM 606 O O . ALA A 1 73 ? 4.082 -3.617 -16.193 1.00 91.31 73 ALA A O 1
ATOM 607 N N . TYR A 1 74 ? 3.632 -1.848 -14.903 1.00 88.94 74 TYR A N 1
ATOM 608 C CA . TYR A 1 74 ? 3.909 -0.848 -15.929 1.00 88.94 74 TYR A CA 1
ATOM 609 C C . TYR A 1 74 ? 5.343 -0.954 -16.466 1.00 88.94 74 TYR A C 1
ATOM 611 O O . TYR A 1 74 ? 5.544 -1.047 -17.677 1.00 88.94 74 TYR A O 1
ATOM 619 N N . VAL A 1 75 ? 6.347 -1.040 -15.586 1.00 87.56 75 VAL A N 1
ATOM 620 C CA . VAL A 1 75 ? 7.758 -1.222 -15.976 1.00 87.56 75 VAL A CA 1
ATOM 621 C C . VAL A 1 75 ? 7.970 -2.535 -16.734 1.00 87.56 75 VAL A C 1
ATOM 623 O O . VAL A 1 75 ? 8.649 -2.558 -17.756 1.00 87.56 75 VAL A O 1
ATOM 626 N N . VAL A 1 76 ? 7.395 -3.648 -16.270 1.00 86.88 76 VAL A N 1
ATOM 627 C CA . VAL A 1 76 ? 7.560 -4.946 -16.947 1.00 86.88 76 VAL A CA 1
ATOM 628 C C . VAL A 1 76 ? 6.841 -4.964 -18.295 1.00 86.88 76 VAL A C 1
ATOM 630 O O . VAL A 1 76 ? 7.393 -5.448 -19.285 1.00 86.88 76 VAL A O 1
ATOM 633 N N . LEU A 1 77 ? 5.618 -4.442 -18.363 1.00 86.56 77 LEU A N 1
ATOM 634 C CA . LEU A 1 77 ? 4.800 -4.475 -19.569 1.00 86.56 77 LEU A CA 1
ATOM 635 C C . LEU A 1 77 ? 5.317 -3.517 -20.641 1.00 86.56 77 LEU A C 1
ATOM 637 O O . LEU A 1 77 ? 5.307 -3.900 -21.802 1.00 86.56 77 LEU A O 1
ATOM 641 N N . THR A 1 78 ? 5.841 -2.340 -20.297 1.00 82.75 78 THR A N 1
ATOM 642 C CA . THR A 1 78 ? 6.448 -1.412 -21.279 1.00 82.75 78 THR A CA 1
ATOM 643 C C . THR A 1 78 ? 7.687 -1.988 -21.973 1.00 82.75 78 THR A C 1
ATOM 645 O O . THR A 1 78 ? 7.983 -1.639 -23.119 1.00 82.75 78 THR A O 1
ATOM 648 N N . ILE A 1 79 ? 8.376 -2.934 -21.325 1.00 78.56 79 ILE A N 1
ATOM 649 C CA . ILE A 1 79 ? 9.482 -3.681 -21.935 1.00 78.56 79 ILE A CA 1
ATOM 650 C C . ILE A 1 79 ? 8.964 -4.687 -22.977 1.00 78.56 79 ILE A C 1
ATOM 652 O O . ILE A 1 79 ? 9.564 -4.816 -24.048 1.00 78.56 79 ILE A O 1
ATOM 656 N N . HIS A 1 80 ? 7.872 -5.400 -22.676 1.00 78.56 80 HIS A N 1
ATOM 657 C CA . HIS A 1 80 ? 7.401 -6.552 -23.461 1.00 78.56 80 HIS A CA 1
ATOM 658 C C . HIS A 1 80 ? 6.290 -6.224 -24.470 1.00 78.56 80 HIS A C 1
ATOM 660 O O . HIS A 1 80 ? 6.179 -6.892 -25.499 1.00 78.56 80 HIS A O 1
ATOM 666 N N . LEU A 1 81 ? 5.465 -5.218 -24.193 1.00 81.94 81 LEU A N 1
ATOM 667 C CA . LEU A 1 81 ? 4.343 -4.788 -25.018 1.00 81.94 81 LEU A CA 1
ATOM 668 C C . LEU A 1 81 ? 4.715 -3.500 -25.751 1.00 81.94 81 LEU A C 1
ATOM 670 O O . LEU A 1 81 ? 5.183 -2.536 -25.150 1.00 81.94 81 LEU A O 1
ATOM 674 N N . LYS A 1 82 ? 4.486 -3.476 -27.066 1.00 76.19 82 LYS A N 1
ATOM 675 C CA . LYS A 1 82 ? 4.710 -2.292 -27.903 1.00 76.19 82 LYS A CA 1
ATOM 676 C C . LYS A 1 82 ? 3.378 -1.626 -28.222 1.00 76.19 82 LYS A C 1
ATOM 678 O O . LYS A 1 82 ? 2.490 -2.268 -28.783 1.00 76.19 82 LYS A O 1
ATOM 683 N N . GLN A 1 83 ? 3.256 -0.327 -27.967 1.00 74.56 83 GLN A N 1
ATOM 684 C CA . GLN A 1 83 ? 2.095 0.472 -28.356 1.00 74.56 83 GLN A CA 1
ATOM 685 C C . GLN A 1 83 ? 2.540 1.542 -29.355 1.00 74.56 83 GLN A C 1
ATOM 687 O O . GLN A 1 83 ? 3.381 2.382 -29.048 1.00 74.56 83 GLN A O 1
ATOM 692 N N . ARG A 1 84 ? 1.994 1.512 -30.580 1.00 69.38 84 ARG A N 1
ATOM 693 C CA . ARG A 1 84 ? 2.368 2.485 -31.622 1.00 69.38 84 ARG A CA 1
ATOM 694 C C . ARG A 1 84 ? 2.105 3.909 -31.134 1.00 69.38 84 ARG A C 1
ATOM 696 O O . ARG A 1 84 ? 0.993 4.206 -30.705 1.00 69.38 84 ARG A O 1
ATOM 703 N N . GLY A 1 85 ? 3.121 4.765 -31.227 1.00 66.88 85 GLY A N 1
ATOM 704 C CA . GLY A 1 85 ? 3.041 6.166 -30.810 1.00 66.88 85 GLY A CA 1
ATOM 705 C C . GLY A 1 85 ? 3.104 6.417 -29.298 1.00 66.88 85 GLY A C 1
ATOM 706 O O . GLY A 1 85 ? 2.920 7.561 -28.898 1.00 66.88 85 GLY A O 1
ATOM 707 N N . SER A 1 86 ? 3.361 5.407 -28.457 1.00 71.56 86 SER A N 1
ATOM 708 C CA . SER A 1 86 ? 3.646 5.625 -27.028 1.00 71.56 86 SER A CA 1
ATOM 709 C C . SER A 1 86 ? 5.118 5.984 -26.834 1.00 71.56 86 SER A C 1
ATOM 711 O O . SER A 1 86 ? 5.997 5.311 -27.374 1.00 71.56 86 SER A O 1
ATOM 713 N N . ALA A 1 87 ? 5.381 7.030 -26.047 1.00 68.88 87 ALA A N 1
ATOM 714 C CA . ALA A 1 87 ? 6.735 7.432 -25.669 1.00 68.88 87 ALA A CA 1
ATOM 715 C C . ALA A 1 87 ? 7.361 6.473 -24.638 1.00 68.88 87 ALA A C 1
ATOM 717 O O . ALA A 1 87 ? 8.574 6.471 -24.444 1.00 68.88 87 ALA A O 1
ATOM 718 N N . GLU A 1 88 ? 6.52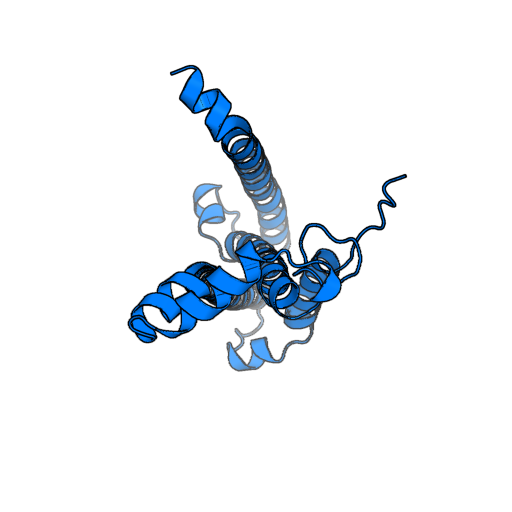8 5.664 -23.986 1.00 67.75 88 GLU A N 1
ATOM 719 C CA . GLU A 1 88 ? 6.870 4.808 -22.856 1.00 67.75 88 GLU A CA 1
ATOM 720 C C . GLU A 1 88 ? 7.062 3.339 -23.255 1.00 67.75 88 GLU A C 1
ATOM 722 O O . GLU A 1 88 ? 7.673 2.580 -22.509 1.00 67.75 88 GLU A O 1
ATOM 727 N N . SER A 1 89 ? 6.584 2.931 -24.436 1.00 70.38 89 SER A N 1
ATOM 728 C CA . SER A 1 89 ? 6.803 1.583 -24.973 1.00 70.38 89 SER A CA 1
ATOM 729 C C . SER A 1 89 ? 8.040 1.506 -25.870 1.00 70.38 89 SER A C 1
ATOM 731 O O . SER A 1 89 ? 8.412 2.472 -26.539 1.00 70.38 89 SER A O 1
ATOM 733 N N . ASN A 1 90 ? 8.661 0.328 -25.941 1.00 64.62 90 ASN A N 1
ATOM 734 C CA . ASN A 1 90 ? 9.767 0.103 -26.868 1.00 64.62 90 ASN A CA 1
ATOM 735 C C . ASN A 1 90 ? 9.354 0.354 -28.329 1.00 64.62 90 ASN A C 1
ATOM 737 O O . ASN A 1 90 ? 8.338 -0.159 -28.804 1.00 64.62 90 ASN A O 1
ATOM 741 N N . ARG A 1 91 ? 10.208 1.080 -29.062 1.00 65.81 91 ARG A N 1
ATOM 742 C CA . ARG A 1 91 ? 10.000 1.411 -30.480 1.00 65.81 91 ARG A CA 1
ATOM 743 C C . ARG A 1 91 ? 9.841 0.157 -31.343 1.00 65.81 91 ARG A C 1
ATOM 745 O O . ARG A 1 91 ? 10.420 -0.909 -31.071 1.00 65.81 91 ARG A O 1
ATOM 752 N N . TYR A 1 92 ? 9.059 0.286 -32.410 1.00 70.31 92 TYR A N 1
ATOM 753 C CA . TYR A 1 92 ? 8.999 -0.751 -33.437 1.00 70.31 92 TYR A CA 1
ATOM 754 C C . TYR A 1 92 ? 10.332 -0.806 -34.206 1.00 70.31 92 TYR A C 1
ATOM 756 O O . TYR A 1 92 ? 11.116 0.142 -34.183 1.00 70.31 92 TYR A O 1
ATOM 764 N N . ASP A 1 93 ? 10.660 -1.949 -34.813 1.00 67.25 93 ASP A N 1
ATOM 765 C CA . ASP A 1 93 ? 11.992 -2.151 -35.409 1.00 67.25 93 ASP A CA 1
ATOM 766 C C . ASP A 1 93 ? 12.244 -1.231 -36.618 1.00 67.25 93 ASP A C 1
ATOM 768 O O . ASP A 1 93 ? 13.385 -0.860 -36.884 1.00 67.25 93 ASP A O 1
ATOM 772 N N . ASP A 1 94 ? 11.179 -0.808 -37.299 1.00 70.06 94 ASP A N 1
ATOM 773 C CA . ASP A 1 94 ? 11.162 0.203 -38.362 1.00 70.06 94 ASP A CA 1
ATOM 774 C C . ASP A 1 94 ? 11.358 1.642 -37.850 1.00 70.06 94 ASP A C 1
ATOM 776 O O . ASP A 1 94 ? 11.664 2.539 -38.631 1.00 70.06 94 ASP A O 1
ATOM 780 N N . GLU A 1 95 ? 11.258 1.861 -36.538 1.00 63.38 95 GLU A N 1
ATOM 781 C CA . GLU A 1 95 ? 11.490 3.150 -35.883 1.00 63.38 95 GLU A CA 1
ATOM 782 C C . GLU A 1 95 ? 12.886 3.250 -35.231 1.00 63.38 95 GLU A C 1
ATOM 784 O O . GLU A 1 95 ? 13.266 4.325 -34.758 1.00 63.38 95 GLU A O 1
ATOM 789 N N . LYS A 1 96 ? 13.666 2.157 -35.176 1.00 62.50 96 LYS A N 1
ATOM 790 C CA . LYS A 1 96 ? 15.017 2.137 -34.583 1.00 62.50 96 LYS A CA 1
ATOM 791 C C . LYS A 1 96 ? 16.076 2.670 -35.557 1.00 62.50 96 LYS A C 1
ATOM 793 O O . LYS A 1 96 ? 16.272 2.133 -36.653 1.00 62.50 96 LYS A O 1
ATOM 798 N N . ASP A 1 97 ? 16.840 3.665 -35.119 1.00 69.19 97 ASP A N 1
ATOM 799 C CA . ASP A 1 97 ? 17.958 4.203 -35.906 1.00 69.19 97 ASP A CA 1
ATOM 800 C C . ASP A 1 97 ? 19.189 3.264 -35.874 1.00 69.19 97 ASP A C 1
ATOM 802 O O . ASP A 1 97 ? 19.295 2.376 -35.020 1.00 69.19 97 ASP A O 1
ATOM 806 N N . GLU A 1 98 ? 20.129 3.425 -36.809 1.00 63.69 98 GLU A N 1
ATOM 807 C CA . GLU A 1 98 ? 21.313 2.559 -36.968 1.00 63.69 98 GLU A CA 1
ATOM 808 C C . GLU A 1 98 ? 22.183 2.500 -35.699 1.00 63.69 98 GLU A C 1
ATOM 810 O O . GLU A 1 98 ? 22.690 1.437 -35.330 1.00 63.69 98 GLU A O 1
ATOM 815 N N . THR A 1 99 ? 22.278 3.611 -34.968 1.00 62.84 99 THR A N 1
ATOM 816 C CA . THR A 1 99 ? 23.032 3.739 -33.710 1.00 62.84 99 THR A CA 1
ATOM 817 C C . THR A 1 99 ? 22.467 2.857 -32.588 1.00 62.84 99 THR A C 1
ATOM 819 O O . THR A 1 99 ? 23.222 2.287 -31.802 1.00 62.84 99 THR A O 1
ATOM 822 N N . GLN A 1 100 ? 21.139 2.696 -32.532 1.00 61.91 100 GLN A N 1
ATOM 823 C CA . GLN A 1 100 ? 20.453 1.863 -31.532 1.00 61.91 100 GLN A CA 1
ATOM 824 C C . GLN A 1 100 ? 20.640 0.368 -31.832 1.00 61.91 100 GLN A C 1
ATOM 826 O O . GLN A 1 100 ? 20.851 -0.428 -30.921 1.00 61.91 100 GLN A O 1
ATOM 831 N N . ARG A 1 101 ? 20.668 -0.011 -33.118 1.00 61.97 101 ARG A N 1
ATOM 832 C CA . ARG A 1 101 ? 20.957 -1.392 -33.551 1.00 61.97 101 ARG A CA 1
ATOM 833 C C . ARG A 1 101 ? 22.377 -1.842 -33.194 1.00 61.97 101 ARG A C 1
ATOM 835 O O . ARG A 1 101 ? 22.580 -3.003 -32.850 1.00 61.97 101 ARG A O 1
ATOM 842 N N . GLN A 1 102 ? 23.355 -0.936 -33.240 1.00 61.81 102 GLN A N 1
ATOM 843 C CA . GLN A 1 102 ? 24.742 -1.241 -32.863 1.00 61.81 102 GLN A CA 1
ATOM 844 C C . GLN A 1 102 ? 24.921 -1.424 -31.343 1.00 61.81 102 GLN A C 1
ATOM 846 O O . GLN A 1 102 ? 25.692 -2.290 -30.923 1.00 61.81 102 GLN A O 1
ATOM 851 N N . GLN A 1 103 ? 24.186 -0.669 -30.517 1.00 62.78 103 GLN A N 1
ATOM 852 C CA . GLN A 1 103 ? 24.192 -0.815 -29.052 1.00 62.78 103 GLN A CA 1
ATOM 853 C C . GLN A 1 103 ? 23.618 -2.170 -28.594 1.00 62.78 103 GLN A C 1
ATOM 855 O O . GLN A 1 103 ? 24.225 -2.822 -27.739 1.00 62.78 103 GLN A O 1
ATOM 860 N N . ASP A 1 104 ? 22.524 -2.635 -29.214 1.00 63.06 104 ASP A N 1
ATOM 861 C CA . ASP A 1 104 ? 21.896 -3.942 -28.938 1.00 63.06 104 ASP A CA 1
ATOM 862 C C . ASP A 1 104 ? 22.866 -5.123 -29.208 1.00 63.06 104 ASP A C 1
ATOM 864 O O . ASP A 1 104 ? 22.896 -6.116 -28.473 1.00 63.06 104 ASP A O 1
ATOM 868 N N . GLU A 1 105 ? 23.712 -5.023 -30.241 1.00 63.50 105 GLU A N 1
ATOM 869 C CA . GLU A 1 105 ? 24.737 -6.032 -30.560 1.00 63.50 105 GLU A CA 1
ATOM 870 C C . GLU A 1 105 ? 25.920 -6.006 -29.574 1.00 63.50 105 GLU A C 1
ATOM 872 O O . GLU A 1 105 ? 26.429 -7.055 -29.161 1.00 63.50 105 GLU A O 1
ATOM 877 N N . GLN A 1 106 ? 26.334 -4.817 -29.126 1.00 58.81 106 GLN A N 1
ATOM 878 C CA . GLN A 1 106 ? 27.407 -4.649 -28.140 1.00 58.81 106 GLN A CA 1
ATOM 879 C C . GLN A 1 106 ? 26.988 -5.156 -26.743 1.00 58.81 106 GLN A C 1
ATOM 881 O O . GLN A 1 106 ? 27.795 -5.743 -26.009 1.00 58.81 106 GLN A O 1
ATOM 886 N N . GLU A 1 107 ? 25.699 -5.044 -26.402 1.00 61.38 107 GLU A N 1
ATOM 887 C CA . GLU A 1 107 ? 25.086 -5.620 -25.201 1.00 61.38 107 GLU A CA 1
ATOM 888 C C . GLU A 1 107 ? 25.208 -7.153 -25.107 1.00 61.38 107 GLU A C 1
ATOM 890 O O . GLU A 1 107 ? 25.086 -7.704 -24.013 1.00 61.38 107 GLU A O 1
ATOM 895 N N . LYS A 1 108 ? 25.532 -7.893 -26.170 1.00 61.72 108 LYS A N 1
ATOM 896 C CA . LYS A 1 108 ? 25.624 -9.364 -26.097 1.00 61.72 108 LYS A CA 1
ATOM 897 C C . LYS A 1 108 ? 26.916 -9.897 -25.444 1.00 61.72 108 LYS A C 1
ATOM 899 O O . LYS A 1 108 ? 26.940 -11.061 -25.058 1.00 61.72 108 LYS A O 1
ATOM 904 N N . ARG A 1 109 ? 27.971 -9.087 -25.221 1.00 58.44 109 ARG A N 1
ATOM 905 C CA . ARG A 1 109 ? 29.343 -9.617 -24.972 1.00 58.44 109 ARG A CA 1
ATOM 906 C C . ARG A 1 109 ? 30.012 -9.521 -23.575 1.00 58.44 109 ARG A C 1
ATOM 908 O O . ARG A 1 109 ? 31.077 -10.109 -23.435 1.00 58.44 109 ARG A O 1
ATOM 915 N N . ALA A 1 110 ? 29.465 -8.892 -22.526 1.00 55.41 110 ALA A N 1
ATOM 916 C CA . ALA A 1 110 ? 30.193 -8.701 -21.245 1.00 55.41 110 ALA A CA 1
ATOM 917 C C . ALA A 1 110 ? 29.465 -9.231 -19.981 1.00 55.41 110 ALA A C 1
ATOM 919 O O . ALA A 1 110 ? 28.484 -8.652 -19.563 1.00 55.41 110 ALA A O 1
ATOM 920 N N . ALA A 1 111 ? 29.938 -10.300 -19.327 1.00 64.19 111 ALA A N 1
ATOM 921 C CA . ALA A 1 111 ? 29.479 -10.801 -18.007 1.00 64.19 111 ALA A CA 1
ATOM 922 C C . ALA A 1 111 ? 27.946 -10.756 -17.740 1.00 64.19 111 ALA A C 1
ATOM 924 O O . ALA A 1 111 ? 27.409 -9.841 -17.111 1.00 64.19 111 ALA A O 1
ATOM 925 N N . ALA A 1 112 ? 27.237 -11.791 -18.201 1.00 66.06 112 ALA A N 1
ATOM 926 C CA . ALA A 1 112 ? 25.772 -11.881 -18.198 1.00 66.06 112 ALA A CA 1
ATOM 927 C C . ALA A 1 112 ? 25.096 -11.666 -16.825 1.00 66.06 112 ALA A C 1
ATOM 929 O O . ALA A 1 112 ? 24.002 -11.113 -16.773 1.00 66.06 112 ALA A O 1
ATOM 930 N N . VAL A 1 113 ? 25.745 -12.041 -15.717 1.00 66.75 113 VAL A N 1
ATOM 931 C CA . VAL A 1 113 ? 25.136 -11.994 -14.374 1.00 66.75 113 VAL A CA 1
ATOM 932 C C . VAL A 1 113 ? 25.117 -10.582 -13.781 1.00 66.75 113 VAL A C 1
ATOM 934 O O . VAL A 1 113 ? 24.075 -10.134 -13.316 1.00 66.75 113 VAL A O 1
ATOM 937 N N . ALA A 1 114 ? 26.229 -9.839 -13.831 1.00 69.56 114 ALA A N 1
ATOM 938 C CA . ALA A 1 114 ? 26.274 -8.472 -13.296 1.00 69.56 114 ALA A CA 1
ATOM 939 C C . ALA A 1 114 ? 25.305 -7.543 -14.047 1.00 69.56 114 ALA A C 1
ATOM 941 O O . ALA A 1 114 ? 24.598 -6.739 -13.441 1.00 69.56 114 ALA A O 1
ATOM 942 N N . ARG A 1 115 ? 25.200 -7.725 -15.369 1.00 72.12 115 ARG A N 1
ATOM 943 C CA . ARG A 1 115 ? 24.246 -6.982 -16.200 1.00 72.12 115 ARG A CA 1
ATOM 944 C C . ARG A 1 115 ? 22.798 -7.3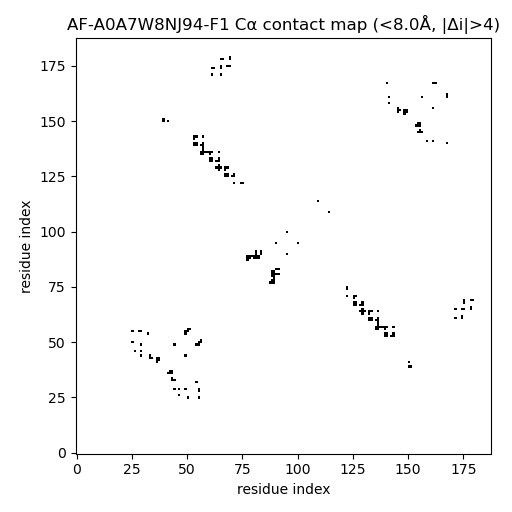86 -15.960 1.00 72.12 115 ARG A C 1
ATOM 946 O O . ARG A 1 115 ? 21.932 -6.526 -16.055 1.00 72.12 115 ARG A O 1
ATOM 953 N N . PHE A 1 116 ? 22.525 -8.648 -15.627 1.00 75.88 116 PHE A N 1
ATOM 954 C CA . PHE A 1 116 ? 21.178 -9.075 -15.253 1.00 75.88 116 PHE A CA 1
ATOM 955 C C . PHE A 1 116 ? 20.681 -8.314 -14.020 1.00 75.88 116 PHE A C 1
ATOM 957 O O . PHE A 1 116 ? 19.602 -7.730 -14.071 1.00 75.88 116 PHE A O 1
ATOM 964 N N . TRP A 1 117 ? 21.481 -8.257 -12.950 1.00 74.81 117 TRP A N 1
ATOM 965 C CA . TRP A 1 117 ? 21.115 -7.517 -11.739 1.00 74.81 117 TRP A CA 1
ATOM 966 C C . TRP A 1 117 ? 20.990 -6.022 -11.998 1.00 74.81 117 TRP A C 1
ATOM 968 O O . TRP A 1 117 ? 20.035 -5.409 -11.541 1.00 74.81 117 TRP A O 1
ATOM 978 N N . GLN A 1 118 ? 21.897 -5.437 -12.780 1.00 75.12 118 GLN A N 1
ATOM 979 C CA . GLN A 1 118 ? 21.828 -4.016 -13.111 1.00 75.12 118 GLN A CA 1
ATOM 980 C C . GLN A 1 118 ? 20.562 -3.674 -13.914 1.00 75.12 118 GLN A C 1
ATOM 982 O O . GLN A 1 118 ? 19.857 -2.734 -13.553 1.00 75.12 118 GLN A O 1
ATOM 987 N N . ARG A 1 119 ? 20.223 -4.469 -14.941 1.00 77.69 119 ARG A N 1
ATOM 988 C CA . ARG A 1 119 ? 19.033 -4.258 -15.786 1.00 77.69 119 ARG A CA 1
ATOM 989 C C . ARG A 1 119 ? 17.713 -4.523 -15.071 1.00 77.69 119 ARG A C 1
ATOM 991 O O . ARG A 1 119 ? 16.759 -3.794 -15.291 1.00 77.69 119 ARG A O 1
ATOM 998 N N . ASN A 1 120 ? 17.656 -5.555 -14.232 1.00 83.06 120 ASN A N 1
ATOM 999 C CA . ASN A 1 120 ? 16.419 -5.958 -13.559 1.00 83.06 120 ASN A CA 1
ATOM 1000 C C . ASN A 1 120 ? 16.298 -5.383 -12.142 1.00 83.06 120 ASN A C 1
ATOM 1002 O O . ASN A 1 120 ? 15.322 -5.673 -11.461 1.00 83.06 120 ASN A O 1
ATOM 1006 N N . SER A 1 121 ? 17.263 -4.577 -11.685 1.00 89.06 121 SER A N 1
ATOM 1007 C CA . SER A 1 121 ? 17.293 -4.017 -10.325 1.00 89.06 121 SER A CA 1
ATOM 1008 C C . SER A 1 121 ? 16.007 -3.280 -9.960 1.00 89.06 121 SER A C 1
ATOM 1010 O O . SER A 1 121 ? 15.467 -3.524 -8.887 1.00 89.06 121 SER A O 1
ATOM 1012 N N . LEU A 1 122 ? 15.484 -2.438 -10.859 1.00 88.88 122 LEU A N 1
ATOM 1013 C CA . LEU A 1 122 ? 14.239 -1.703 -10.632 1.00 88.88 122 LEU A CA 1
ATOM 1014 C C . LEU A 1 122 ? 13.035 -2.646 -10.524 1.00 88.88 122 LEU A C 1
ATOM 1016 O O . LEU A 1 122 ? 12.271 -2.551 -9.571 1.00 88.88 122 LEU A O 1
ATOM 1020 N N . THR A 1 123 ? 12.892 -3.592 -11.456 1.00 90.06 123 THR A N 1
ATOM 1021 C CA . THR A 1 123 ? 11.818 -4.595 -11.418 1.00 90.06 123 THR A CA 1
ATOM 1022 C C . THR A 1 123 ? 11.884 -5.437 -10.147 1.00 90.06 123 THR A C 1
ATOM 1024 O O . THR A 1 123 ? 10.871 -5.632 -9.488 1.00 90.06 123 THR A O 1
ATOM 1027 N N . LEU A 1 124 ? 13.073 -5.905 -9.765 1.00 91.44 124 LEU A N 1
ATOM 1028 C CA . LEU A 1 124 ? 13.274 -6.695 -8.551 1.00 91.44 124 LEU A CA 1
ATOM 1029 C C . LEU A 1 124 ? 13.002 -5.877 -7.286 1.00 91.44 124 LEU A C 1
ATOM 1031 O O . LEU A 1 124 ? 12.418 -6.405 -6.344 1.00 91.44 124 LEU A O 1
ATOM 1035 N N . ALA A 1 125 ? 13.380 -4.597 -7.267 1.00 94.50 125 ALA A N 1
ATOM 1036 C CA . ALA A 1 125 ? 13.064 -3.697 -6.165 1.00 94.50 125 ALA A CA 1
ATOM 1037 C C . ALA A 1 125 ? 11.549 -3.486 -6.034 1.00 94.50 125 ALA A C 1
ATOM 1039 O O . ALA A 1 125 ? 11.024 -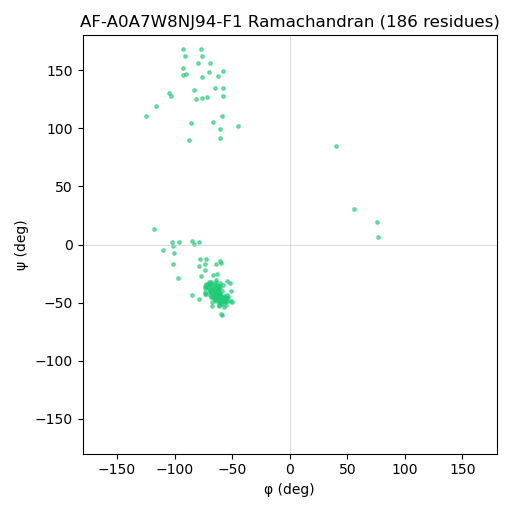3.615 -4.934 1.00 94.50 125 ALA A O 1
ATOM 1040 N N . LEU A 1 126 ? 10.841 -3.234 -7.141 1.00 94.56 126 LEU A N 1
ATOM 1041 C CA . LEU A 1 126 ? 9.385 -3.052 -7.145 1.00 94.56 126 LEU A CA 1
ATOM 1042 C C . LEU A 1 126 ? 8.642 -4.334 -6.752 1.00 94.56 126 LEU A C 1
ATOM 1044 O O . LEU A 1 126 ? 7.747 -4.277 -5.919 1.00 94.56 126 LEU A O 1
ATOM 1048 N N . LEU A 1 127 ? 9.055 -5.499 -7.263 1.00 93.06 127 LEU A N 1
ATOM 1049 C CA . LEU A 1 127 ? 8.492 -6.792 -6.853 1.00 93.06 127 LEU A CA 1
ATOM 1050 C C . LEU A 1 127 ? 8.774 -7.103 -5.380 1.00 93.06 127 LEU A C 1
ATOM 1052 O O . LEU A 1 127 ? 7.921 -7.658 -4.694 1.00 93.06 127 LEU A O 1
ATOM 1056 N N . GLY A 1 128 ? 9.958 -6.738 -4.883 1.00 96.44 128 GLY A N 1
ATOM 1057 C CA . GLY A 1 128 ? 10.301 -6.861 -3.470 1.00 96.44 128 GLY A CA 1
ATOM 1058 C C . GLY A 1 128 ? 9.439 -5.959 -2.589 1.00 96.44 128 GLY A C 1
ATOM 1059 O O . GLY A 1 128 ? 8.914 -6.422 -1.581 1.00 96.44 128 GLY A O 1
ATOM 1060 N N . LEU A 1 129 ? 9.249 -4.698 -2.985 1.00 97.56 129 LEU A N 1
ATOM 1061 C CA . LEU A 1 129 ? 8.376 -3.751 -2.289 1.00 97.56 129 LEU A CA 1
ATOM 1062 C C . LEU A 1 129 ? 6.917 -4.213 -2.302 1.00 97.56 129 LEU A C 1
ATOM 1064 O O . LEU A 1 129 ? 6.298 -4.206 -1.245 1.00 97.56 129 LEU A O 1
ATOM 1068 N N . PHE A 1 130 ? 6.417 -4.694 -3.443 1.00 97.00 130 PHE A N 1
ATOM 1069 C CA . PHE A 1 130 ? 5.095 -5.313 -3.565 1.00 97.00 130 PHE A CA 1
ATOM 1070 C C . PHE A 1 130 ? 4.939 -6.532 -2.647 1.00 97.00 130 PHE A C 1
ATOM 1072 O O . PHE A 1 130 ? 3.946 -6.659 -1.942 1.00 97.00 130 PHE A O 1
ATOM 1079 N N . ALA A 1 131 ? 5.926 -7.432 -2.607 1.00 97.75 131 ALA A N 1
ATOM 1080 C CA . ALA A 1 131 ? 5.865 -8.597 -1.729 1.00 97.75 131 ALA A CA 1
ATOM 1081 C C . ALA A 1 131 ? 5.864 -8.189 -0.246 1.00 97.75 131 ALA A C 1
ATOM 1083 O O . ALA A 1 131 ? 5.124 -8.759 0.553 1.00 97.75 131 ALA A O 1
ATOM 1084 N N . ILE A 1 132 ? 6.669 -7.189 0.126 1.00 98.25 132 ILE A N 1
ATOM 1085 C CA . ILE A 1 132 ? 6.705 -6.659 1.492 1.00 98.25 132 ILE A CA 1
ATOM 1086 C C . ILE A 1 132 ? 5.372 -5.997 1.852 1.00 98.25 132 ILE A C 1
ATOM 1088 O O . ILE A 1 132 ? 4.858 -6.263 2.938 1.00 98.25 132 ILE A O 1
ATOM 1092 N N . SER A 1 133 ? 4.803 -5.165 0.977 1.00 97.81 133 SER A N 1
ATOM 1093 C CA . SER A 1 133 ? 3.519 -4.510 1.237 1.00 97.81 133 SER A CA 1
ATOM 1094 C C . SER A 1 133 ? 2.379 -5.517 1.300 1.00 97.81 133 SER A C 1
ATOM 1096 O O . SER A 1 133 ? 1.641 -5.476 2.271 1.00 97.81 133 SER A O 1
ATOM 1098 N N . MET A 1 134 ? 2.317 -6.496 0.396 1.00 96.88 134 MET A N 1
ATOM 1099 C CA . MET A 1 134 ? 1.360 -7.609 0.458 1.00 96.88 134 MET A CA 1
ATOM 1100 C C . MET A 1 134 ? 1.439 -8.359 1.797 1.00 96.88 134 MET A C 1
ATOM 1102 O O . MET A 1 134 ? 0.425 -8.647 2.427 1.00 96.88 134 MET A O 1
ATOM 1106 N N . MET A 1 135 ? 2.650 -8.674 2.275 1.00 97.75 135 MET A N 1
ATOM 1107 C CA . MET A 1 135 ? 2.823 -9.351 3.566 1.00 97.75 135 MET A CA 1
ATOM 1108 C C . MET A 1 135 ? 2.424 -8.466 4.750 1.00 97.75 135 MET A C 1
ATOM 1110 O O . MET A 1 135 ? 1.879 -8.971 5.733 1.00 97.75 135 MET A O 1
ATOM 1114 N N . LEU A 1 136 ? 2.715 -7.164 4.684 1.00 98.00 136 LEU A N 1
ATOM 1115 C CA . LEU A 1 136 ? 2.302 -6.205 5.704 1.00 98.00 136 LEU A CA 1
ATOM 1116 C C . LEU A 1 136 ? 0.787 -6.028 5.709 1.00 98.00 136 LEU A C 1
ATOM 1118 O O . LEU A 1 136 ? 0.209 -6.057 6.788 1.00 98.00 136 LEU A O 1
ATOM 1122 N N . HIS A 1 137 ? 0.163 -5.888 4.545 1.00 98.06 137 HIS A N 1
ATOM 1123 C CA . HIS A 1 137 ? -1.276 -5.757 4.395 1.00 98.06 137 HIS A CA 1
ATOM 1124 C C . HIS A 1 137 ? -1.957 -6.996 4.973 1.00 98.06 137 HIS A C 1
ATOM 1126 O O . HIS A 1 137 ? -2.586 -6.888 6.017 1.00 98.06 137 HIS A O 1
ATOM 1132 N N . LEU A 1 138 ? -1.662 -8.191 4.446 1.00 97.81 138 LEU A N 1
ATOM 1133 C CA . LEU A 1 138 ? -2.210 -9.454 4.950 1.00 97.81 138 LEU A CA 1
ATOM 1134 C C . LEU A 1 138 ? -2.066 -9.610 6.469 1.00 97.81 138 LEU A C 1
ATOM 1136 O O . LEU A 1 138 ? -3.017 -9.970 7.161 1.00 97.81 138 LEU A O 1
ATOM 1140 N N . ARG A 1 139 ? -0.861 -9.372 7.004 1.00 97.88 139 ARG A N 1
ATOM 1141 C CA . ARG A 1 139 ? -0.609 -9.528 8.439 1.00 97.88 139 ARG A CA 1
ATOM 1142 C C . ARG A 1 139 ? -1.427 -8.536 9.258 1.00 97.88 139 ARG A C 1
ATOM 1144 O O . ARG A 1 139 ? -1.953 -8.932 10.293 1.00 97.88 139 ARG A O 1
ATOM 1151 N N . ASN A 1 140 ? -1.465 -7.271 8.850 1.00 98.19 140 ASN A N 1
ATOM 1152 C CA . ASN A 1 140 ? -2.150 -6.238 9.614 1.00 98.19 140 ASN A CA 1
ATOM 1153 C C . ASN A 1 140 ? -3.668 -6.373 9.484 1.00 98.19 140 ASN A C 1
ATOM 1155 O O . ASN A 1 140 ? -4.318 -6.306 10.517 1.00 98.19 140 ASN A O 1
ATOM 1159 N N . SER A 1 141 ? -4.220 -6.678 8.306 1.00 97.44 141 SER A N 1
ATOM 1160 C CA . SER A 1 141 ? -5.656 -6.953 8.136 1.00 97.44 141 SER A CA 1
ATOM 1161 C C . SER A 1 141 ? -6.102 -8.135 8.995 1.00 97.44 141 SER A C 1
ATOM 1163 O O . SER A 1 141 ? -7.069 -8.022 9.736 1.00 97.44 141 SER A O 1
ATOM 1165 N N . TRP A 1 142 ? -5.338 -9.235 8.999 1.00 98.00 142 TRP A N 1
ATOM 1166 C CA . TRP A 1 142 ? -5.624 -10.395 9.854 1.00 98.00 142 TRP A CA 1
ATOM 1167 C C . TRP A 1 142 ? -5.574 -10.063 11.353 1.00 98.00 142 TRP A C 1
ATOM 1169 O O . TRP A 1 142 ? -6.346 -10.595 12.151 1.00 98.00 142 TRP A O 1
ATOM 1179 N N . GLN A 1 143 ? -4.626 -9.219 11.769 1.00 97.38 143 GLN A N 1
ATOM 1180 C CA . GLN A 1 143 ? -4.541 -8.775 13.159 1.00 97.38 143 GLN A CA 1
ATOM 1181 C C . GLN A 1 143 ? -5.711 -7.862 13.530 1.00 97.38 143 GLN A C 1
ATOM 1183 O O . GLN A 1 143 ? -6.228 -7.989 14.636 1.00 97.38 143 GLN A O 1
ATOM 1188 N N . ASP A 1 144 ? -6.117 -6.979 12.622 1.00 96.06 144 ASP A N 1
ATOM 1189 C CA . ASP A 1 144 ? -7.215 -6.039 12.830 1.00 96.06 144 ASP A CA 1
ATOM 1190 C C . ASP A 1 144 ? -8.563 -6.757 12.937 1.00 96.06 144 ASP A C 1
ATOM 1192 O O . ASP A 1 144 ? -9.260 -6.601 13.939 1.00 96.06 144 ASP A O 1
ATOM 1196 N N . ASP A 1 145 ? -8.856 -7.645 11.984 1.00 95.94 145 ASP A N 1
ATOM 1197 C CA . ASP A 1 145 ? -10.057 -8.484 11.983 1.00 95.94 145 ASP A CA 1
ATOM 1198 C C . ASP A 1 145 ? -10.146 -9.322 13.270 1.00 95.94 145 ASP A C 1
ATOM 1200 O O . ASP A 1 145 ? -11.173 -9.343 13.947 1.00 95.94 145 ASP A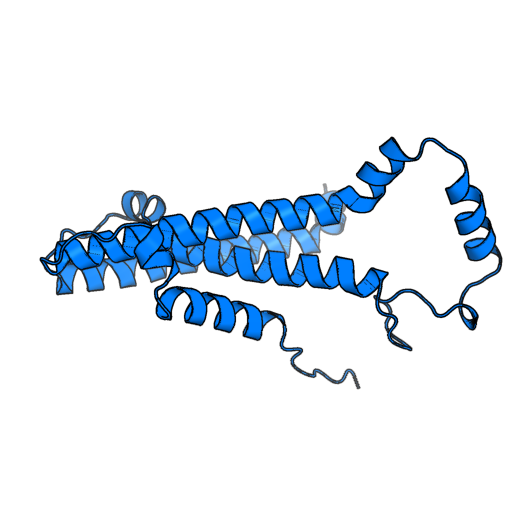 O 1
ATOM 1204 N N . ASN A 1 146 ? -9.036 -9.924 13.707 1.00 96.62 146 ASN A N 1
ATOM 1205 C CA . ASN A 1 146 ? -9.016 -10.663 14.966 1.00 96.62 146 ASN A CA 1
ATOM 1206 C C . ASN A 1 146 ? -9.276 -9.795 16.199 1.00 96.62 146 ASN A C 1
ATOM 1208 O O . ASN A 1 146 ? -9.945 -10.248 17.130 1.00 96.62 146 ASN A O 1
ATOM 1212 N N . LEU A 1 147 ? -8.737 -8.574 16.245 1.00 94.88 147 LEU A N 1
ATOM 1213 C CA . LEU A 1 147 ? -9.008 -7.651 17.347 1.00 94.88 147 LEU A CA 1
ATOM 1214 C C . LEU A 1 147 ? -10.493 -7.288 17.391 1.00 94.88 147 LEU A C 1
ATOM 1216 O O . LEU A 1 147 ? -11.086 -7.276 18.472 1.00 94.88 147 LEU A O 1
ATOM 1220 N N . GLU A 1 148 ? -11.104 -7.062 16.232 1.00 93.94 148 GLU A N 1
ATOM 1221 C CA . GLU A 1 148 ? -12.527 -6.768 16.126 1.00 93.94 148 GLU A CA 1
ATOM 1222 C C . GLU A 1 148 ? -13.401 -7.968 16.528 1.00 93.94 148 GLU A C 1
ATOM 1224 O O . GLU A 1 148 ? -14.332 -7.820 17.327 1.00 93.94 148 GLU A O 1
ATOM 1229 N N . ARG A 1 149 ? -13.073 -9.178 16.061 1.00 95.12 149 ARG A N 1
ATOM 1230 C CA . ARG A 1 149 ? -13.750 -10.428 16.454 1.00 95.12 149 ARG A CA 1
ATOM 1231 C C . ARG A 1 149 ? -13.723 -10.631 17.958 1.00 95.12 149 ARG A C 1
ATOM 1233 O O . ARG A 1 149 ? -14.769 -10.840 18.576 1.00 95.12 149 ARG A O 1
ATOM 1240 N N . LEU A 1 150 ? -12.545 -10.497 18.563 1.00 95.19 150 LEU A N 1
ATOM 1241 C CA . LEU A 1 150 ? -12.376 -10.616 20.009 1.00 95.19 150 LEU A CA 1
ATOM 1242 C C . LEU A 1 150 ? -13.172 -9.538 20.758 1.00 95.19 150 LEU A C 1
ATOM 1244 O O . LEU A 1 150 ? -13.804 -9.841 21.771 1.00 95.19 150 LEU A O 1
ATOM 1248 N N . ALA A 1 151 ? -13.212 -8.303 20.247 1.00 93.31 151 ALA A N 1
ATOM 1249 C CA . ALA A 1 151 ? -14.022 -7.225 20.819 1.00 93.31 151 ALA A CA 1
ATOM 1250 C C . ALA A 1 151 ? -15.534 -7.515 20.748 1.00 93.31 151 ALA A C 1
ATOM 1252 O O . ALA A 1 151 ? -16.282 -7.114 21.642 1.00 93.31 151 ALA A O 1
ATOM 1253 N N . ARG A 1 152 ? -15.979 -8.257 19.727 1.00 94.38 152 ARG A N 1
ATOM 1254 C CA . ARG A 1 152 ? -17.359 -8.748 19.557 1.00 94.38 152 ARG A CA 1
ATOM 1255 C C . ARG A 1 152 ? -17.645 -10.046 20.333 1.00 94.38 152 ARG A C 1
ATOM 1257 O O . ARG A 1 152 ? -18.770 -10.541 20.283 1.00 94.38 152 ARG A O 1
ATOM 1264 N N . GLY A 1 153 ? -16.666 -10.592 21.062 1.00 93.81 153 GLY A N 1
ATOM 1265 C CA . GLY A 1 153 ? -16.792 -11.842 21.821 1.00 93.81 153 GLY A CA 1
ATOM 1266 C C . GLY A 1 153 ? -16.752 -13.109 20.961 1.00 93.81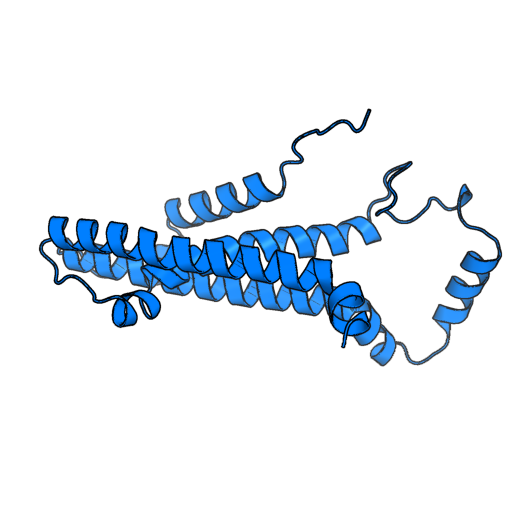 153 GLY A C 1
ATOM 1267 O O . GLY A 1 153 ? -17.232 -14.154 21.396 1.00 93.81 153 GLY A O 1
ATOM 1268 N N . GLN A 1 154 ? -16.229 -13.008 19.740 1.00 95.50 154 GLN A N 1
ATOM 1269 C CA . GLN A 1 154 ? -15.982 -14.129 18.837 1.00 95.50 154 GLN A CA 1
ATOM 1270 C C . GLN A 1 154 ? -14.565 -14.678 19.045 1.00 95.50 154 GLN A C 1
ATOM 1272 O O . GLN A 1 154 ? -13.699 -14.006 19.608 1.00 95.50 154 GLN A O 1
ATOM 1277 N N . ASP A 1 155 ? -14.325 -15.903 18.581 1.00 95.56 155 ASP A N 1
ATOM 1278 C CA . ASP A 1 155 ? -13.002 -16.519 18.652 1.00 95.56 155 ASP A CA 1
ATOM 1279 C C . ASP A 1 155 ? -12.062 -15.945 17.585 1.00 95.56 155 ASP A C 1
ATOM 1281 O O . ASP A 1 155 ? -12.472 -15.659 16.458 1.00 95.56 155 ASP A O 1
ATOM 1285 N N . ALA A 1 156 ? -10.781 -15.817 17.942 1.00 95.56 156 ALA A N 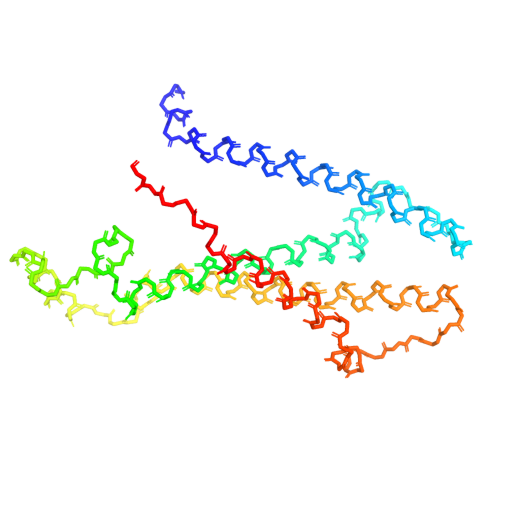1
ATOM 1286 C CA . ALA A 1 156 ? -9.746 -15.425 16.997 1.00 95.56 156 ALA A CA 1
ATOM 1287 C C . ALA A 1 156 ? -9.573 -16.496 15.914 1.00 95.56 156 ALA A C 1
ATOM 1289 O O . ALA A 1 156 ? -9.459 -17.695 16.191 1.00 95.56 156 ALA A O 1
ATOM 1290 N N . GLU A 1 157 ? -9.490 -16.044 14.675 1.00 95.69 157 GLU A N 1
ATOM 1291 C CA . GLU A 1 157 ? -9.303 -16.880 13.517 1.00 95.69 157 GLU A CA 1
ATOM 1292 C C . GLU A 1 157 ? -7.814 -17.044 13.160 1.00 95.69 157 GLU A C 1
ATOM 1294 O O . GLU A 1 157 ? -6.971 -16.154 13.323 1.00 95.69 157 GLU A O 1
ATOM 1299 N N . SER A 1 158 ? -7.462 -18.226 12.648 1.00 97.00 158 SER A N 1
ATOM 1300 C CA . SER A 1 158 ? -6.129 -18.494 12.108 1.00 97.00 158 SER A CA 1
ATOM 1301 C C . SER A 1 158 ? -5.883 -17.751 10.790 1.00 97.00 158 SER A C 1
ATOM 1303 O O . SER A 1 158 ? -6.780 -17.668 9.956 1.00 97.00 158 SER A O 1
ATOM 1305 N N . LEU A 1 159 ? -4.633 -17.360 10.523 1.00 96.19 159 LEU A N 1
ATOM 1306 C CA . LEU A 1 159 ? -4.229 -16.730 9.255 1.00 96.19 159 LEU A CA 1
ATOM 1307 C C . LEU A 1 159 ? -4.660 -17.529 8.008 1.00 96.19 159 LEU A C 1
ATOM 1309 O O . LEU A 1 159 ? -4.961 -16.961 6.965 1.00 96.19 159 LEU A O 1
ATOM 1313 N N . TRP A 1 160 ? -4.692 -18.861 8.101 1.00 96.62 160 TRP A N 1
ATOM 1314 C CA . TRP A 1 160 ? -5.060 -19.734 6.980 1.00 96.62 160 TRP A CA 1
ATOM 1315 C C . TRP A 1 160 ? -6.576 -19.815 6.733 1.00 96.62 160 TRP A C 1
ATOM 1317 O O . TRP A 1 160 ? -7.031 -20.278 5.686 1.00 96.62 160 TRP A O 1
ATOM 1327 N N . ALA A 1 161 ? -7.384 -19.446 7.718 1.00 96.06 161 ALA A N 1
ATOM 1328 C CA . ALA A 1 161 ? -8.813 -19.280 7.510 1.00 96.06 161 ALA A CA 1
ATOM 1329 C C . ALA A 1 161 ? -9.088 -17.867 6.968 1.00 96.06 161 ALA A C 1
ATOM 1331 O O . ALA A 1 161 ? -9.686 -17.790 5.899 1.00 96.06 161 ALA A O 1
ATOM 1332 N N . PHE A 1 162 ? -8.434 -16.839 7.523 1.00 96.69 162 PHE A N 1
ATOM 1333 C CA . PHE A 1 162 ? -8.487 -15.459 7.024 1.00 96.69 162 PHE A CA 1
ATOM 1334 C C . PHE A 1 162 ? -8.101 -15.337 5.541 1.00 96.69 162 PHE A C 1
ATOM 1336 O O . PHE A 1 162 ? -8.790 -14.719 4.743 1.00 96.69 162 PHE A O 1
ATOM 1343 N N . LEU A 1 163 ? -7.039 -16.028 5.106 1.00 96.25 163 LEU A N 1
ATOM 1344 C CA . LEU A 1 163 ? -6.623 -16.063 3.693 1.00 96.25 163 LEU A CA 1
ATOM 1345 C C . LEU A 1 163 ? -7.672 -16.633 2.723 1.00 96.25 163 LEU A C 1
ATOM 1347 O O . LEU A 1 163 ? -7.499 -16.527 1.509 1.00 96.25 163 LEU A O 1
ATOM 1351 N N . ARG A 1 164 ? -8.710 -17.303 3.226 1.00 95.88 164 ARG A N 1
ATOM 1352 C CA . ARG A 1 164 ? -9.828 -17.820 2.427 1.00 95.88 164 ARG A CA 1
ATOM 1353 C C . ARG A 1 164 ? -11.071 -16.938 2.527 1.00 95.88 164 ARG A C 1
ATOM 1355 O O . ARG A 1 164 ? -12.057 -17.259 1.864 1.00 95.88 164 ARG A O 1
ATOM 1362 N N . GLU A 1 165 ? -11.027 -15.862 3.308 1.00 94.62 165 GLU A N 1
ATOM 1363 C CA . GLU A 1 165 ? -12.121 -14.906 3.422 1.00 94.62 165 GLU A CA 1
ATOM 1364 C C . GLU A 1 165 ? -12.239 -14.071 2.139 1.00 94.62 165 GLU A C 1
ATOM 1366 O O . GLU A 1 165 ? -11.243 -13.513 1.663 1.00 94.62 165 GLU A O 1
ATOM 1371 N N . PRO A 1 166 ? -13.433 -14.017 1.521 1.00 95.69 166 PRO A N 1
ATOM 1372 C CA . PRO A 1 166 ? -13.655 -13.236 0.310 1.00 95.69 166 PRO A CA 1
ATOM 1373 C C . PRO A 1 166 ? -13.398 -11.738 0.482 1.00 95.69 166 PRO A C 1
ATOM 1375 O O . PRO A 1 166 ? -12.967 -11.103 -0.475 1.00 95.69 166 PRO A O 1
ATOM 1378 N N . GLU A 1 167 ? -13.669 -11.185 1.663 1.00 93.25 167 GLU A N 1
ATOM 1379 C CA . GLU A 1 167 ? -13.597 -9.755 1.969 1.00 93.25 167 GLU A CA 1
ATOM 1380 C C . GLU A 1 167 ? -12.182 -9.207 1.747 1.00 93.25 167 GLU A C 1
ATOM 1382 O O . GLU A 1 167 ? -12.012 -8.265 0.975 1.00 93.25 167 GLU A O 1
ATOM 1387 N N . PHE A 1 168 ? -11.165 -9.878 2.299 1.00 95.38 168 PHE A N 1
ATOM 1388 C CA . PHE A 1 168 ? -9.759 -9.503 2.116 1.00 95.38 168 PHE A CA 1
ATOM 1389 C C . PHE A 1 168 ? -9.371 -9.422 0.632 1.00 95.38 168 PHE A C 1
ATOM 1391 O O . PHE A 1 168 ? -8.795 -8.441 0.164 1.00 95.38 168 PHE A O 1
ATOM 1398 N N . TRP A 1 169 ? -9.721 -10.450 -0.146 1.00 96.31 169 TRP A N 1
ATOM 1399 C CA . TRP A 1 169 ? -9.400 -10.477 -1.573 1.00 96.31 169 TRP A CA 1
ATOM 1400 C C . TRP A 1 169 ? -10.224 -9.479 -2.379 1.00 96.31 169 TRP A C 1
ATOM 1402 O O . TRP A 1 169 ? -9.731 -8.942 -3.367 1.00 96.31 169 TRP A O 1
ATOM 1412 N N . PHE A 1 170 ? -11.473 -9.234 -1.988 1.00 96.25 170 PHE A N 1
ATOM 1413 C CA . PHE A 1 170 ? -12.329 -8.254 -2.640 1.00 96.25 170 PHE A CA 1
ATOM 1414 C C . PHE A 1 170 ? -11.740 -6.847 -2.524 1.00 96.25 170 PHE A C 1
ATOM 1416 O O . PHE A 1 170 ? -11.641 -6.167 -3.544 1.00 96.25 170 PHE A O 1
ATOM 1423 N N . GLU A 1 171 ? -11.298 -6.449 -1.332 1.00 93.06 171 GLU A N 1
ATOM 1424 C CA . GLU A 1 171 ? -10.649 -5.155 -1.083 1.00 93.06 171 GLU A CA 1
ATOM 1425 C C . GLU A 1 171 ? -9.352 -5.019 -1.893 1.00 93.06 171 GLU A C 1
ATOM 1427 O O . GLU A 1 171 ? -9.240 -4.109 -2.720 1.00 93.06 171 GLU A O 1
ATOM 1432 N N . SER A 1 172 ? -8.442 -5.999 -1.795 1.00 94.81 172 SER A N 1
ATOM 1433 C CA . SER A 1 172 ? -7.213 -6.029 -2.604 1.00 94.81 172 SER A CA 1
ATOM 1434 C C . SER A 1 172 ? -7.501 -5.916 -4.105 1.00 94.81 172 SER A C 1
ATOM 1436 O O . SER A 1 172 ? -6.895 -5.103 -4.804 1.00 94.81 172 SER A O 1
ATOM 1438 N N . PHE A 1 173 ? -8.440 -6.707 -4.633 1.00 95.69 173 PHE A N 1
ATOM 1439 C CA . PHE A 1 173 ? -8.746 -6.696 -6.063 1.00 95.69 173 PHE A CA 1
ATOM 1440 C C . PHE A 1 173 ? -9.429 -5.407 -6.516 1.00 95.69 173 PHE A C 1
ATOM 1442 O O . PHE A 1 173 ? -9.169 -4.968 -7.638 1.00 95.69 173 PHE A O 1
ATOM 1449 N N . GLN A 1 174 ? -10.270 -4.787 -5.682 1.00 94.50 174 GLN A N 1
ATOM 1450 C CA . GLN A 1 174 ? -10.831 -3.472 -5.990 1.00 94.50 174 GLN A CA 1
ATOM 1451 C C . GLN A 1 174 ? -9.740 -2.411 -6.077 1.00 94.50 174 GLN A C 1
ATOM 1453 O O . GLN A 1 174 ? -9.716 -1.657 -7.052 1.00 94.50 174 GLN A O 1
ATOM 1458 N N . ASN A 1 175 ? -8.816 -2.395 -5.117 1.00 92.94 175 ASN A N 1
ATOM 1459 C CA . ASN A 1 175 ? -7.739 -1.416 -5.101 1.00 92.94 175 ASN A CA 1
ATOM 1460 C C . ASN A 1 175 ? -6.789 -1.594 -6.300 1.00 92.94 175 ASN A C 1
ATOM 1462 O O . ASN A 1 175 ? -6.434 -0.643 -6.993 1.00 92.94 175 ASN A O 1
ATOM 1466 N N . TRP A 1 176 ? -6.445 -2.835 -6.658 1.00 94.19 176 TRP A N 1
ATOM 1467 C CA . TRP A 1 176 ? -5.664 -3.074 -7.878 1.00 94.19 176 TRP A CA 1
ATOM 1468 C C . TRP A 1 176 ? -6.428 -2.619 -9.122 1.00 94.19 176 TRP A C 1
ATOM 1470 O O . TRP A 1 176 ? -5.862 -2.005 -10.025 1.00 94.19 176 TRP A O 1
ATOM 1480 N N . GLN A 1 177 ? -7.728 -2.901 -9.184 1.00 93.75 177 GLN A N 1
ATOM 1481 C CA . GLN A 1 177 ? -8.556 -2.517 -10.319 1.00 93.75 177 GLN A CA 1
ATOM 1482 C C . GLN A 1 177 ? -8.629 -0.995 -10.503 1.00 93.75 177 GLN A C 1
ATOM 1484 O O . GLN A 1 177 ? -8.670 -0.554 -11.657 1.00 93.75 177 GLN A O 1
ATOM 1489 N N . SER A 1 178 ? -8.650 -0.190 -9.433 1.00 89.81 178 SER A N 1
ATOM 1490 C CA . SER A 1 178 ? -8.607 1.274 -9.560 1.00 89.81 178 SER A CA 1
ATOM 1491 C C . SER A 1 178 ? -7.283 1.761 -10.133 1.00 89.81 178 SER A C 1
ATOM 1493 O O . SER A 1 178 ? -7.298 2.622 -11.012 1.00 89.81 178 SER A O 1
ATOM 1495 N N . GLU A 1 179 ? -6.167 1.154 -9.733 1.00 88.75 179 GLU A N 1
ATOM 1496 C CA . GLU A 1 179 ? -4.849 1.540 -10.238 1.00 88.75 179 GLU A CA 1
ATOM 1497 C C . GLU A 1 179 ? -4.655 1.193 -11.718 1.00 88.75 179 GLU A C 1
ATOM 1499 O O . GLU A 1 179 ? -4.047 1.944 -12.480 1.00 88.75 179 GLU A O 1
ATOM 1504 N N . PHE A 1 180 ? -5.205 0.072 -12.182 1.00 87.25 180 PHE A N 1
ATOM 1505 C CA . PHE A 1 180 ? -5.085 -0.329 -13.586 1.00 87.25 180 PHE A CA 1
ATOM 1506 C C . PHE A 1 180 ? -6.137 0.289 -14.507 1.00 87.25 180 PHE A C 1
ATOM 1508 O O . PHE A 1 180 ? -6.143 -0.029 -15.698 1.00 87.25 180 PHE A O 1
ATOM 1515 N N . TRP A 1 181 ? -7.021 1.157 -14.007 1.00 80.31 181 TRP A N 1
ATOM 1516 C CA . TRP A 1 181 ? -7.980 1.855 -14.853 1.00 80.31 181 TRP A CA 1
ATOM 1517 C C . TRP A 1 181 ? -7.362 3.135 -15.431 1.00 80.31 181 TRP A C 1
ATOM 1519 O O . TRP A 1 181 ? -7.290 4.156 -14.742 1.00 80.31 181 TRP A O 1
ATOM 1529 N N . PRO A 1 182 ? -6.975 3.159 -16.721 1.00 62.88 182 PRO A N 1
ATOM 1530 C CA . PRO A 1 182 ? -6.619 4.409 -17.357 1.00 62.88 182 PRO A CA 1
ATOM 1531 C C . PRO A 1 182 ? -7.885 5.260 -17.450 1.00 62.88 182 PRO A C 1
ATOM 1533 O O . PRO A 1 182 ? -8.753 5.027 -18.299 1.00 62.88 182 PRO A O 1
ATOM 1536 N N . SER A 1 183 ? -8.000 6.283 -16.601 1.00 54.59 183 SER A N 1
ATOM 1537 C CA . SER A 1 183 ? -8.909 7.377 -16.919 1.00 54.59 183 SER A CA 1
ATOM 1538 C C . SER A 1 183 ? -8.434 7.943 -18.259 1.00 54.59 183 SER A C 1
ATOM 1540 O O . SER A 1 183 ? -7.322 8.449 -18.391 1.00 54.59 183 SER A O 1
ATOM 1542 N N . ARG A 1 184 ? -9.228 7.734 -19.314 1.00 44.09 184 ARG A N 1
ATOM 1543 C CA . ARG A 1 184 ? -8.975 8.325 -20.627 1.00 44.09 184 ARG A CA 1
ATOM 1544 C C . ARG A 1 184 ? -9.002 9.846 -20.469 1.00 44.09 184 ARG A C 1
ATOM 1546 O O . ARG A 1 184 ? -10.050 10.458 -20.643 1.00 44.09 184 ARG A O 1
ATOM 1553 N N . SER A 1 185 ? -7.860 10.468 -20.217 1.00 42.94 185 SER A N 1
ATOM 1554 C CA . SER A 1 185 ? -7.578 11.774 -20.790 1.00 42.94 185 SER A CA 1
ATOM 1555 C C . SER A 1 185 ? -6.942 11.511 -22.147 1.00 42.94 185 SER A C 1
ATOM 1557 O O . SER A 1 185 ? -5.741 11.321 -22.318 1.00 42.94 185 SER A O 1
ATOM 1559 N N . SER A 1 186 ? -7.815 11.431 -23.145 1.00 38.91 186 SER A N 1
ATOM 1560 C CA . SER A 1 186 ? -7.476 11.847 -24.494 1.00 38.91 186 SER A C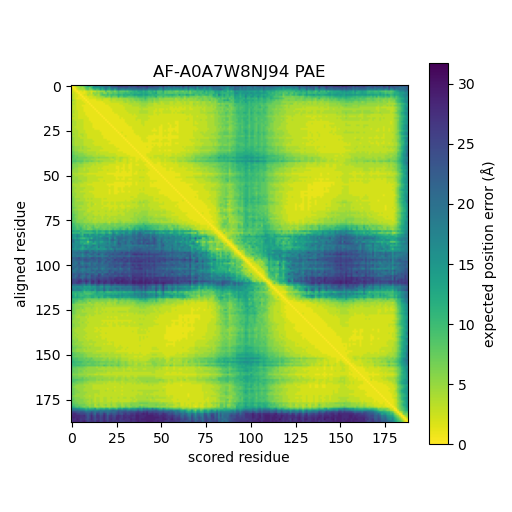A 1
ATOM 1561 C C . SER A 1 186 ? -6.753 13.191 -24.408 1.00 38.91 186 SER A C 1
ATOM 1563 O O . SER A 1 186 ? -7.383 14.224 -24.179 1.00 38.91 186 SER A O 1
ATOM 1565 N N . TRP A 1 187 ? -5.432 13.152 -24.544 1.00 44.16 187 TRP A N 1
ATOM 1566 C CA . TRP A 1 187 ? -4.636 14.289 -24.965 1.00 44.16 187 TRP A CA 1
ATOM 1567 C C . TRP A 1 187 ? -5.134 14.665 -26.366 1.00 44.16 187 TRP A C 1
ATOM 1569 O O . TRP A 1 187 ? -4.837 13.971 -27.339 1.00 44.16 187 TRP A O 1
ATOM 1579 N N . CYS A 1 188 ? -5.991 15.684 -26.427 1.00 38.38 188 CYS A N 1
ATOM 1580 C CA . CYS A 1 188 ? -6.175 16.499 -27.622 1.00 38.38 188 CYS A CA 1
ATOM 1581 C C . CYS A 1 188 ? -5.069 17.553 -27.662 1.00 38.38 188 CYS A C 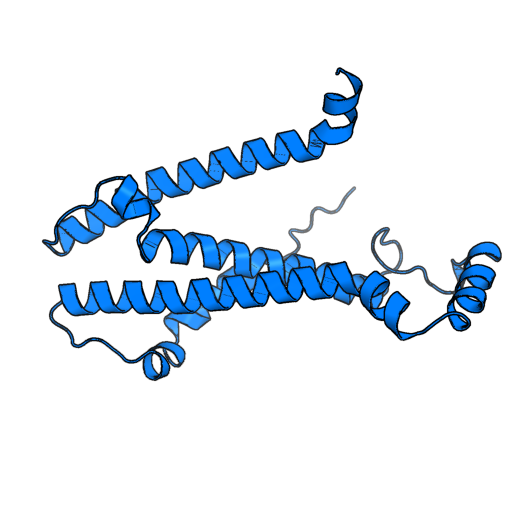1
ATOM 1583 O O . CYS A 1 188 ? -4.748 18.091 -26.576 1.00 38.38 188 CYS A O 1
#

pLDDT: mean 86.96, std 14.64, range [38.38, 98.56]

Solvent-accessible surface area (backbone atoms only — not comparable to full-atom values): 10537 Å² total; per-residue (Å²): 110,73,62,60,52,67,78,40,40,67,61,52,52,53,51,49,51,49,52,52,51,51,52,47,47,52,57,52,48,47,58,51,52,34,50,54,26,50,76,58,72,44,82,64,68,54,70,75,57,36,75,71,32,34,65,50,44,17,60,51,18,49,53,47,22,30,51,28,45,44,54,32,48,49,60,55,43,27,72,76,46,70,49,92,92,44,93,74,24,52,75,55,81,92,70,58,53,74,73,57,59,53,51,62,60,60,68,73,75,70,66,72,66,67,51,47,52,67,73,40,41,63,56,52,49,27,51,48,51,22,51,50,19,46,52,43,18,56,53,17,44,53,51,35,53,30,52,52,32,45,61,72,73,42,77,71,75,53,72,80,57,55,76,69,40,66,65,65,54,50,53,53,53,50,50,39,51,58,64,72,50,79,75,83,73,78,84,124

Foldseek 3Di:
DVCVCVVCVVVVVVVVVVVVVLVVLLVVQLVVVQVVCVVLVHDRDDSVVSCVALSSLLVVLLLQLLVLVLVLCLLVCLAVDADPPDPSHDDDPVPDDPVNVVVVVVVPDDDPPVVVCVVCVSSVVSVVSNVVSVVSNLVSVLVVVQVVCVSVVHHRDDSVVVVVDVVSVVSSVVSNVVSPDPPDPPPD

Radius of gyration: 22.53 Å; Cα contacts (8 Å, |Δi|>4): 120; chains: 1; bounding box: 49×47×63 Å

InterPro domains:
  IPR046657 Protein of unknown function DUF6766 [PF20554] (1-181)

Mean predicted aligned error: 8.01 Å